Protein AF-A0A233HLT0-F1 (afdb_monomer_lite)

pLDDT: mean 94.01, std 4.82, range [61.72, 98.62]

Structure (mmCIF, N/CA/C/O backbone):
data_AF-A0A233HLT0-F1
#
_entry.id   AF-A0A233HLT0-F1
#
loop_
_atom_site.group_PDB
_atom_site.id
_atom_site.type_symbol
_atom_site.label_atom_id
_atom_site.label_alt_id
_atom_site.label_comp_id
_atom_site.label_asym_id
_atom_site.label_entity_id
_atom_site.label_seq_id
_atom_site.pdbx_PDB_ins_code
_atom_site.Cartn_x
_atom_site.Cartn_y
_atom_site.Cartn_z
_atom_site.occupancy
_atom_site.B_iso_or_equiv
_atom_site.auth_seq_id
_atom_site.auth_comp_id
_atom_site.auth_asym_id
_atom_site.auth_atom_id
_atom_site.pdbx_PDB_model_num
ATOM 1 N N . MET A 1 1 ? -7.073 6.252 24.692 1.00 61.72 1 MET A N 1
ATOM 2 C CA . MET A 1 1 ? -5.844 5.498 25.031 1.00 61.72 1 MET A CA 1
ATOM 3 C C . MET A 1 1 ? -4.705 6.079 24.210 1.00 61.72 1 MET A C 1
ATOM 5 O O . MET A 1 1 ? -4.951 6.408 23.061 1.00 61.72 1 MET A O 1
ATOM 9 N N . VAL A 1 2 ? -3.509 6.260 24.777 1.00 82.25 2 VAL A N 1
ATOM 10 C CA . VAL A 1 2 ? -2.332 6.711 24.010 1.00 82.25 2 VAL A CA 1
ATOM 11 C C . VAL A 1 2 ? -1.576 5.476 23.530 1.00 82.25 2 VAL A C 1
ATOM 13 O O . VAL A 1 2 ? -1.183 4.658 24.362 1.00 82.25 2 VAL A O 1
ATOM 16 N N . ILE A 1 3 ? -1.386 5.347 22.217 1.00 89.50 3 ILE A N 1
ATOM 17 C CA . ILE A 1 3 ? -0.627 4.251 21.603 1.00 89.50 3 ILE A CA 1
ATOM 18 C C . ILE A 1 3 ? 0.864 4.468 21.871 1.00 89.50 3 ILE A C 1
ATOM 20 O O . ILE A 1 3 ? 1.392 5.569 21.702 1.00 89.50 3 ILE A O 1
ATOM 24 N N . ARG A 1 4 ? 1.551 3.421 22.326 1.00 90.31 4 ARG A N 1
ATOM 25 C CA . ARG A 1 4 ? 2.973 3.441 22.690 1.00 90.31 4 ARG A CA 1
ATOM 26 C C . ARG A 1 4 ? 3.745 2.453 21.833 1.00 90.31 4 ARG A C 1
ATOM 28 O O . ARG A 1 4 ? 3.195 1.502 21.300 1.00 90.31 4 ARG A O 1
ATOM 35 N N . LYS A 1 5 ? 5.070 2.619 21.783 1.00 88.50 5 LYS A N 1
ATOM 36 C CA . LYS A 1 5 ? 5.967 1.746 21.005 1.00 88.50 5 LYS A CA 1
ATOM 37 C C . LYS A 1 5 ? 5.768 0.252 21.298 1.00 88.50 5 LYS A C 1
ATOM 39 O O . LYS A 1 5 ? 5.845 -0.548 20.381 1.00 88.50 5 LYS A O 1
ATOM 44 N N . LYS A 1 6 ? 5.507 -0.110 22.558 1.00 89.62 6 LYS A N 1
ATOM 45 C CA . LYS A 1 6 ? 5.278 -1.503 22.976 1.00 89.62 6 LYS A CA 1
ATOM 46 C C . LYS A 1 6 ? 3.973 -2.109 22.446 1.00 89.62 6 LYS A C 1
ATOM 48 O O . LYS A 1 6 ? 3.845 -3.323 22.460 1.00 89.62 6 LYS A O 1
ATOM 53 N N . ASP A 1 7 ? 3.025 -1.266 22.044 1.00 90.12 7 ASP A N 1
ATOM 54 C CA . ASP A 1 7 ? 1.730 -1.693 21.518 1.00 90.12 7 ASP A CA 1
ATOM 55 C C . ASP A 1 7 ? 1.857 -2.017 20.009 1.00 90.12 7 ASP A C 1
ATOM 57 O O . ASP A 1 7 ? 1.044 -2.744 19.453 1.00 90.12 7 ASP A O 1
ATOM 61 N N . LEU A 1 8 ? 2.922 -1.536 19.349 1.00 92.00 8 LEU A N 1
ATOM 62 C CA . LEU A 1 8 ? 3.200 -1.751 17.928 1.00 92.00 8 LEU A CA 1
ATOM 63 C C . LEU A 1 8 ? 3.875 -3.113 17.685 1.00 92.00 8 LEU A C 1
ATOM 65 O O . LEU A 1 8 ? 5.082 -3.197 17.449 1.00 92.00 8 LEU A O 1
ATOM 69 N N . VAL A 1 9 ? 3.093 -4.183 17.784 1.00 93.31 9 VAL A N 1
ATOM 70 C CA . VAL A 1 9 ? 3.545 -5.571 17.597 1.00 93.31 9 VAL A CA 1
ATOM 71 C C . VAL A 1 9 ? 2.953 -6.192 16.332 1.00 93.31 9 VAL A C 1
ATOM 73 O O . VAL A 1 9 ? 2.015 -5.656 15.745 1.00 93.31 9 VAL A O 1
ATOM 76 N N . VAL A 1 10 ? 3.495 -7.330 15.897 1.00 94.69 10 VAL A N 1
ATOM 77 C CA . VAL A 1 10 ? 2.948 -8.077 14.754 1.00 94.69 10 VAL A CA 1
ATOM 78 C C . VAL A 1 10 ? 1.471 -8.402 14.996 1.00 94.69 10 VAL A C 1
ATOM 80 O O . VAL A 1 10 ? 1.091 -8.803 16.092 1.00 94.69 10 VAL A O 1
ATOM 83 N N . ASP A 1 11 ? 0.667 -8.219 13.953 1.00 96.44 11 ASP A N 1
ATOM 84 C CA . ASP A 1 11 ? -0.791 -8.357 13.900 1.00 96.44 11 ASP A CA 1
ATOM 85 C C . ASP A 1 11 ? -1.595 -7.334 14.709 1.00 96.44 11 ASP A C 1
ATOM 87 O O . ASP A 1 11 ? -2.819 -7.439 14.761 1.00 96.44 11 ASP A O 1
ATOM 91 N N . SER A 1 12 ? -0.953 -6.318 15.294 1.00 96.69 12 SER A N 1
ATOM 92 C CA . SER A 1 12 ? -1.695 -5.208 15.896 1.00 96.69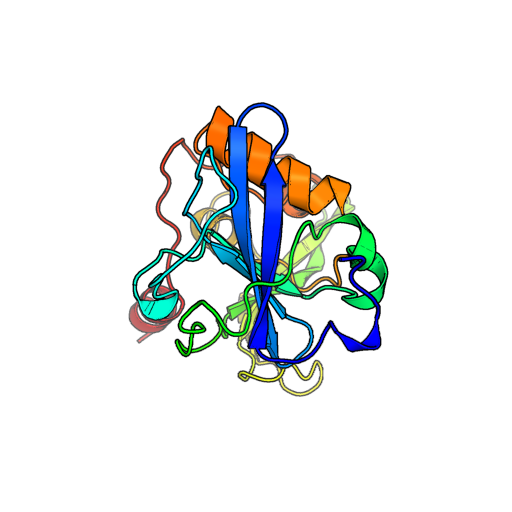 12 SER A CA 1
ATOM 93 C C . SER A 1 12 ? -2.461 -4.419 14.832 1.00 96.69 12 SER A C 1
ATOM 95 O O . SER A 1 12 ? -1.969 -4.198 13.721 1.00 96.69 12 SER A O 1
ATOM 97 N N . VAL A 1 13 ? -3.682 -4.009 15.175 1.00 97.81 13 VAL A N 1
ATOM 98 C CA . VAL A 1 13 ? -4.590 -3.278 14.287 1.00 97.81 13 VAL A CA 1
ATOM 99 C C . VAL A 1 13 ? -4.950 -1.949 14.916 1.00 97.81 13 VAL A C 1
ATOM 101 O O . VAL A 1 13 ? -5.383 -1.885 16.066 1.00 97.81 13 VAL A O 1
ATOM 104 N N . PHE A 1 14 ? -4.821 -0.888 14.130 1.00 97.94 14 PHE A N 1
ATOM 105 C CA . PHE A 1 14 ? -5.110 0.468 14.558 1.00 97.94 14 PHE A CA 1
ATOM 106 C C . PHE A 1 14 ? -6.003 1.184 13.561 1.00 97.94 14 PHE A C 1
ATOM 108 O O . PHE A 1 14 ? -5.939 0.928 12.359 1.00 97.94 14 PHE A O 1
ATOM 115 N N . SER A 1 15 ? -6.784 2.143 14.047 1.00 98.00 15 SER A N 1
ATOM 116 C CA . SER A 1 15 ? -7.414 3.120 13.170 1.00 98.00 15 SER A CA 1
ATOM 117 C C . SER A 1 15 ? -6.452 4.253 12.815 1.00 98.00 15 SER A C 1
ATOM 119 O O . SER A 1 15 ? -5.594 4.646 13.611 1.00 98.00 15 SER A O 1
ATOM 121 N N . ILE A 1 16 ? -6.609 4.795 11.612 1.00 98.19 16 ILE A N 1
ATOM 122 C CA . ILE A 1 16 ? -5.947 6.008 11.134 1.00 98.19 16 ILE A CA 1
ATOM 123 C C . ILE A 1 16 ? -7.040 7.007 10.781 1.00 98.19 16 ILE A C 1
ATOM 125 O O . ILE A 1 16 ? -7.889 6.729 9.932 1.00 98.19 16 ILE A O 1
ATOM 129 N N . GLN A 1 17 ? -7.009 8.178 11.413 1.00 97.62 17 GLN A N 1
ATOM 130 C CA . GLN A 1 17 ? -7.874 9.284 11.025 1.00 97.62 17 GLN A CA 1
ATOM 131 C C . GLN A 1 17 ? -7.431 9.871 9.680 1.00 97.62 17 GLN A C 1
ATOM 133 O O . GLN A 1 17 ? -6.270 10.258 9.500 1.00 97.62 17 GLN A O 1
ATOM 138 N N . VAL A 1 18 ? -8.395 9.989 8.774 1.00 96.50 18 VAL A N 1
ATOM 139 C CA . VAL A 1 18 ? -8.297 10.668 7.485 1.00 96.50 18 VAL A CA 1
ATOM 140 C C . VAL A 1 18 ? -9.096 11.972 7.615 1.00 96.50 18 VAL A C 1
ATOM 142 O O . VAL A 1 18 ? -10.328 11.911 7.693 1.00 96.50 18 VAL A O 1
ATOM 145 N N . PRO A 1 19 ? -8.434 13.141 7.725 1.00 92.56 19 PRO A N 1
ATOM 146 C CA . PRO A 1 19 ? -9.096 14.427 7.937 1.00 92.56 19 PRO A CA 1
ATOM 147 C C . PRO A 1 19 ? -10.237 14.636 6.944 1.00 92.56 19 PRO A C 1
ATOM 149 O O . PRO A 1 19 ? -10.075 14.311 5.779 1.00 92.56 19 PRO A O 1
ATOM 152 N N . GLU A 1 20 ? -11.387 15.135 7.406 1.00 92.56 20 GLU A N 1
ATOM 153 C CA . GLU A 1 20 ? -12.599 15.395 6.595 1.00 92.56 20 GLU A CA 1
ATOM 154 C C . GLU A 1 20 ? -13.329 14.140 6.059 1.00 92.56 20 GLU A C 1
ATOM 156 O O . GLU A 1 20 ? -14.548 14.158 5.852 1.00 92.56 20 GLU A O 1
ATOM 161 N N . TYR A 1 21 ? -12.637 13.007 5.931 1.00 95.69 21 TYR A N 1
ATOM 162 C CA . TYR A 1 21 ? -13.189 11.774 5.371 1.00 95.69 21 TYR A CA 1
ATOM 163 C C . TYR A 1 21 ? -13.685 10.795 6.436 1.00 95.69 21 TYR A C 1
ATOM 165 O O . TYR A 1 21 ? -14.804 10.298 6.292 1.00 95.69 21 TYR A O 1
ATOM 173 N N . GLY A 1 22 ? -12.924 10.548 7.504 1.00 97.25 22 GLY A N 1
ATOM 174 C CA . GLY A 1 22 ? -13.282 9.579 8.543 1.00 97.25 22 GLY A CA 1
ATOM 175 C C . GLY A 1 22 ? -12.083 8.780 9.052 1.00 97.25 22 GLY A C 1
ATOM 176 O O . GLY A 1 22 ? -11.046 9.355 9.377 1.00 97.25 22 GLY A O 1
ATOM 177 N N . TYR A 1 23 ? -12.227 7.460 9.132 1.00 98.38 23 TYR A N 1
ATOM 178 C CA . TYR A 1 23 ? -11.230 6.534 9.665 1.00 98.38 23 TYR A CA 1
ATOM 179 C C . TYR A 1 23 ? -11.083 5.310 8.766 1.00 98.38 23 TYR A C 1
ATOM 181 O O . TYR A 1 23 ? -12.065 4.816 8.216 1.00 98.38 23 TYR A O 1
ATOM 189 N N . VAL A 1 24 ? -9.862 4.796 8.663 1.00 98.50 24 VAL A N 1
ATOM 190 C CA . VAL A 1 24 ? -9.553 3.489 8.062 1.00 98.50 24 VAL A CA 1
ATOM 191 C C . VAL A 1 24 ? -8.814 2.617 9.063 1.00 98.50 24 VAL A C 1
ATOM 193 O O . VAL A 1 24 ? -8.253 3.134 10.029 1.00 98.50 24 VAL A O 1
ATOM 196 N N . LEU A 1 25 ? -8.765 1.311 8.814 1.00 98.62 25 LEU A N 1
ATOM 197 C CA . LEU A 1 25 ? -7.914 0.400 9.570 1.00 98.62 25 LEU A CA 1
ATOM 198 C C . LEU A 1 25 ? -6.558 0.212 8.893 1.00 98.62 25 LEU A C 1
ATOM 200 O O . LEU A 1 25 ? -6.440 0.214 7.665 1.00 98.62 25 LEU A O 1
ATOM 204 N N . ALA A 1 26 ? -5.544 0.002 9.723 1.00 98.38 26 ALA A N 1
ATOM 205 C CA . ALA A 1 26 ? -4.235 -0.462 9.319 1.00 98.38 26 ALA A CA 1
ATOM 206 C C . ALA A 1 26 ? -3.754 -1.578 10.250 1.00 98.38 26 ALA A C 1
ATOM 208 O O . ALA A 1 26 ? -4.014 -1.540 11.452 1.00 98.38 26 ALA A O 1
ATOM 209 N N . GLN A 1 27 ? -3.044 -2.558 9.700 1.00 98.19 27 GLN A N 1
ATOM 210 C CA . GLN A 1 27 ? -2.490 -3.688 10.442 1.00 98.19 27 GLN A CA 1
ATOM 211 C C . GLN A 1 27 ? -0.975 -3.722 10.288 1.00 98.19 27 GLN A C 1
ATOM 213 O O . GLN A 1 27 ? -0.450 -3.666 9.175 1.00 98.19 27 GLN A O 1
ATOM 218 N N . ILE A 1 28 ? -0.273 -3.866 11.407 1.00 97.12 28 ILE A N 1
ATOM 219 C CA . ILE A 1 28 ? 1.157 -4.163 11.410 1.00 97.12 28 ILE A CA 1
ATOM 220 C C . ILE A 1 28 ? 1.324 -5.651 11.121 1.00 97.12 28 ILE A C 1
ATOM 222 O O . ILE A 1 28 ? 0.756 -6.496 11.809 1.00 97.12 28 ILE A O 1
ATOM 226 N N . ARG A 1 29 ? 2.109 -5.991 10.106 1.00 95.00 29 ARG A N 1
ATOM 227 C CA . ARG A 1 29 ? 2.437 -7.370 9.738 1.00 95.00 29 ARG A CA 1
ATOM 228 C C . ARG A 1 29 ? 3.883 -7.685 10.113 1.00 95.00 29 ARG A C 1
ATOM 230 O O . ARG A 1 29 ? 4.573 -6.897 10.764 1.00 95.00 29 ARG A O 1
ATOM 237 N N . LYS A 1 30 ? 4.321 -8.898 9.777 1.00 91.88 30 LYS A N 1
ATOM 238 C CA . LYS A 1 30 ? 5.714 -9.315 9.964 1.00 91.88 30 LYS A CA 1
ATOM 239 C C . LYS A 1 30 ? 6.640 -8.413 9.148 1.00 91.88 30 LYS A C 1
ATOM 241 O O . LYS A 1 30 ? 6.203 -7.757 8.211 1.00 91.88 30 LYS A O 1
ATOM 246 N N . ASP A 1 31 ? 7.910 -8.398 9.534 1.00 88.44 31 ASP A N 1
ATOM 247 C CA . ASP A 1 31 ? 8.966 -7.693 8.802 1.00 88.44 31 ASP A CA 1
ATOM 248 C C . ASP A 1 31 ? 8.688 -6.195 8.575 1.00 88.44 31 ASP A C 1
ATOM 250 O O . ASP A 1 31 ? 8.935 -5.617 7.522 1.00 88.44 31 ASP A O 1
ATOM 254 N N . CYS A 1 32 ? 8.127 -5.548 9.602 1.00 89.56 32 CYS A N 1
ATOM 255 C CA . CYS A 1 32 ? 7.837 -4.115 9.601 1.00 89.56 32 CYS A CA 1
ATOM 256 C C . CYS A 1 32 ? 6.887 -3.651 8.482 1.00 89.56 32 CYS A C 1
ATOM 258 O O . CYS A 1 32 ? 6.878 -2.467 8.147 1.00 89.56 32 CYS A O 1
ATOM 260 N N . HIS A 1 33 ? 6.067 -4.542 7.926 1.00 94.25 33 HIS A N 1
ATOM 261 C CA . HIS A 1 33 ? 5.041 -4.166 6.962 1.00 94.25 33 HIS A CA 1
ATOM 262 C C . HIS A 1 33 ? 3.833 -3.509 7.643 1.00 94.25 33 HIS A C 1
ATOM 264 O O . HIS A 1 33 ? 3.409 -3.902 8.733 1.00 94.25 33 HIS A O 1
ATOM 270 N N . LEU A 1 34 ? 3.255 -2.515 6.974 1.00 97.19 34 LEU A N 1
ATOM 271 C CA . LEU A 1 34 ? 1.984 -1.892 7.319 1.00 97.19 34 LEU A CA 1
ATOM 272 C C . LEU A 1 34 ? 1.012 -2.081 6.156 1.00 97.19 34 LEU A C 1
ATOM 274 O O . LEU A 1 34 ? 1.240 -1.571 5.058 1.00 97.19 34 LEU A O 1
ATOM 278 N N . GLU A 1 35 ? -0.087 -2.776 6.421 1.00 97.94 35 GLU A N 1
ATOM 279 C CA . GLU A 1 35 ? -1.219 -2.884 5.505 1.00 97.94 35 GLU A CA 1
ATOM 280 C C . GLU A 1 35 ? -2.248 -1.817 5.858 1.00 97.94 35 GLU A C 1
ATOM 282 O O . GLU A 1 35 ? -2.668 -1.735 7.009 1.00 97.94 35 GLU A O 1
ATOM 287 N N . VAL A 1 36 ? -2.674 -1.019 4.881 1.00 98.44 36 VAL A N 1
ATOM 288 C CA . VAL A 1 36 ? -3.807 -0.094 5.025 1.00 98.44 36 VAL A CA 1
ATOM 289 C C . VAL A 1 36 ? -4.972 -0.618 4.197 1.00 98.44 36 VAL A C 1
ATOM 291 O O . VAL A 1 36 ? -4.780 -1.015 3.048 1.00 98.44 36 VAL A O 1
ATOM 294 N N . PHE A 1 37 ? -6.173 -0.627 4.768 1.00 98.44 37 PHE A N 1
ATOM 295 C CA . PHE A 1 37 ? -7.353 -1.259 4.175 1.00 98.44 37 PHE A CA 1
ATOM 296 C C . PHE A 1 37 ? -8.331 -0.241 3.573 1.00 98.44 37 PHE A C 1
ATOM 298 O O . PHE A 1 37 ? -8.470 0.882 4.066 1.00 98.44 37 PHE A O 1
ATOM 305 N N . ASP A 1 38 ? -9.030 -0.650 2.512 1.00 97.38 38 ASP A N 1
ATOM 306 C CA . ASP A 1 38 ? -10.084 0.138 1.864 1.00 97.38 38 ASP A CA 1
ATOM 307 C C . ASP A 1 38 ? -11.403 -0.042 2.616 1.00 97.38 38 ASP A C 1
ATOM 309 O O . ASP A 1 38 ? -12.225 -0.900 2.288 1.00 97.38 38 ASP A O 1
ATOM 313 N N . CYS A 1 39 ? -11.557 0.680 3.722 1.00 97.19 39 CYS A N 1
ATOM 314 C CA . CYS A 1 39 ? -12.692 0.493 4.617 1.00 97.19 39 CYS A CA 1
ATOM 315 C C . CYS A 1 39 ? -13.177 1.779 5.280 1.00 97.19 39 CYS A C 1
ATOM 317 O O . CYS A 1 39 ? -13.652 1.713 6.406 1.00 97.19 39 CYS A O 1
ATOM 319 N N . LEU A 1 40 ? -13.064 2.935 4.617 1.00 97.62 40 LEU A N 1
ATOM 320 C CA . LEU A 1 40 ? -13.420 4.234 5.201 1.00 97.62 40 LEU A CA 1
ATOM 321 C C . LEU A 1 40 ? -14.783 4.230 5.913 1.00 97.62 40 LEU A C 1
ATOM 323 O O . LEU A 1 40 ? -15.816 3.919 5.320 1.00 97.62 40 LEU A O 1
ATOM 327 N N . ARG A 1 41 ? -14.785 4.660 7.177 1.00 96.88 41 ARG A N 1
ATOM 328 C CA . ARG A 1 41 ? -15.990 4.877 7.989 1.00 96.88 41 ARG A CA 1
ATOM 329 C C . ARG A 1 41 ? -15.994 6.264 8.605 1.00 96.88 41 ARG A C 1
ATOM 331 O O . ARG A 1 41 ? -14.939 6.817 8.903 1.00 96.88 41 ARG A O 1
ATOM 338 N N . LYS A 1 42 ? -17.187 6.825 8.812 1.00 97.00 42 LYS A N 1
ATOM 339 C CA . LYS A 1 42 ? -17.345 8.116 9.496 1.00 97.00 42 LYS A CA 1
ATOM 340 C C . LYS A 1 42 ? -17.100 7.980 10.996 1.00 97.00 42 LYS A C 1
ATOM 342 O O . LYS A 1 42 ? -16.347 8.781 11.545 1.00 97.00 42 LYS A O 1
ATOM 347 N N . GLU A 1 43 ? -17.672 6.963 11.638 1.00 96.25 43 GLU A N 1
ATOM 348 C CA . GLU A 1 43 ? -17.359 6.647 13.030 1.00 96.25 43 GLU A CA 1
ATOM 349 C C . GLU A 1 43 ? -16.141 5.727 13.159 1.00 96.25 43 GLU A C 1
ATOM 351 O O . GLU A 1 43 ? -15.946 4.788 12.389 1.00 96.25 43 GLU A O 1
ATOM 356 N N . ASP A 1 44 ? -15.345 5.962 14.201 1.00 96.50 44 ASP A N 1
ATOM 357 C CA . ASP A 1 44 ? -14.220 5.108 14.582 1.00 96.50 44 ASP A CA 1
ATOM 358 C C . ASP A 1 44 ? -14.695 3.939 15.469 1.00 96.50 44 ASP A C 1
ATOM 360 O O . ASP A 1 44 ? -14.377 3.878 16.663 1.00 96.50 44 ASP A O 1
ATOM 364 N N . SER A 1 45 ? -15.524 3.069 14.881 1.00 94.94 45 SER A N 1
ATOM 365 C CA . SER A 1 45 ? -16.058 1.825 15.458 1.00 94.94 45 SER A CA 1
ATOM 366 C C . SER A 1 45 ? -15.947 0.687 14.436 1.00 94.94 45 SER A C 1
ATOM 368 O O . SER A 1 45 ? -16.296 0.824 13.256 1.00 94.94 45 SER A O 1
ATOM 370 N N . TRP A 1 46 ? -15.421 -0.447 14.901 1.00 95.25 46 TRP A N 1
ATOM 371 C CA . TRP A 1 46 ? -14.962 -1.550 14.052 1.00 95.25 46 TRP A CA 1
ATOM 372 C C . TRP A 1 46 ? -15.353 -2.922 14.596 1.00 95.25 46 TRP A C 1
ATOM 374 O O . TRP A 1 46 ? -14.625 -3.894 14.416 1.00 95.25 46 TRP A O 1
ATOM 384 N N . ASP A 1 47 ? -16.500 -3.007 15.260 1.00 89.81 47 ASP A N 1
ATOM 385 C CA . ASP A 1 47 ? -16.996 -4.268 15.802 1.00 89.81 47 ASP A CA 1
ATOM 386 C C . ASP A 1 47 ? -17.282 -5.277 14.670 1.00 89.81 47 ASP A C 1
ATOM 388 O O . ASP A 1 47 ? -17.776 -4.908 13.600 1.00 89.81 47 ASP A O 1
ATOM 392 N N . ASP A 1 48 ? -16.903 -6.540 14.893 1.00 87.75 48 ASP A N 1
ATOM 393 C CA . ASP A 1 48 ? -17.100 -7.683 13.984 1.00 87.75 48 ASP A CA 1
ATOM 394 C C . ASP A 1 48 ? -16.483 -7.549 12.578 1.00 87.75 48 ASP A C 1
ATOM 396 O O . ASP A 1 48 ? -16.847 -8.265 11.640 1.00 87.75 48 ASP A O 1
ATOM 400 N N . VAL A 1 49 ? -15.505 -6.658 12.409 1.00 96.69 49 VAL A N 1
ATOM 401 C CA . VAL A 1 49 ? -14.824 -6.466 11.123 1.00 96.69 49 VAL A CA 1
ATOM 402 C C . VAL A 1 49 ? -13.836 -7.599 10.847 1.00 96.69 49 VAL A C 1
ATOM 404 O O . VAL A 1 49 ? -12.998 -7.932 11.684 1.00 96.69 49 VAL A O 1
ATOM 407 N N . ASP A 1 50 ? -13.901 -8.159 9.635 1.00 98.06 50 ASP A N 1
ATOM 408 C CA . ASP A 1 50 ? -12.969 -9.177 9.145 1.00 98.06 50 ASP A CA 1
ATOM 409 C C . ASP A 1 50 ? -12.062 -8.632 8.038 1.00 98.06 50 ASP A C 1
ATOM 411 O O . ASP A 1 50 ? -12.477 -8.482 6.886 1.00 98.06 50 ASP A O 1
ATOM 415 N N . LEU A 1 51 ? -10.799 -8.361 8.383 1.00 98.31 51 LEU A N 1
ATOM 416 C CA . LEU A 1 51 ? -9.809 -7.796 7.465 1.00 98.31 51 LEU A CA 1
ATOM 417 C C . LEU A 1 51 ? -9.391 -8.768 6.347 1.00 98.31 51 LEU A C 1
ATOM 419 O O . LEU A 1 51 ? -8.776 -8.339 5.370 1.00 98.31 51 LEU A O 1
ATOM 423 N N . ASN A 1 52 ? -9.724 -10.061 6.439 1.00 98.00 52 ASN A N 1
ATOM 424 C CA . ASN A 1 52 ? -9.468 -11.016 5.353 1.00 98.00 52 ASN A CA 1
ATOM 425 C C . ASN A 1 52 ? -10.365 -10.755 4.135 1.00 98.00 52 ASN A C 1
ATOM 427 O O . ASN A 1 52 ? -9.965 -11.061 3.013 1.00 98.00 52 ASN A O 1
ATOM 431 N N . ASN A 1 53 ? -11.534 -10.144 4.351 1.00 96.94 53 ASN A N 1
ATOM 432 C CA . ASN A 1 53 ? -12.536 -9.872 3.316 1.00 96.94 53 ASN A CA 1
ATOM 433 C C . ASN A 1 53 ? -12.494 -8.430 2.791 1.00 96.94 53 ASN A C 1
ATOM 435 O O . ASN A 1 53 ? -13.310 -8.055 1.954 1.00 96.94 53 ASN A O 1
ATOM 439 N N . ILE A 1 54 ? -11.565 -7.611 3.288 1.00 97.56 54 ILE A N 1
ATOM 440 C CA . ILE A 1 54 ? -11.438 -6.201 2.912 1.00 97.56 54 ILE A CA 1
ATOM 441 C C . ILE A 1 54 ? -10.247 -6.033 1.974 1.00 97.56 54 ILE A C 1
ATOM 443 O O . ILE A 1 54 ? -9.185 -6.617 2.184 1.00 97.56 54 ILE A O 1
ATOM 447 N N . THR A 1 55 ? -10.392 -5.230 0.926 1.00 95.94 55 THR A N 1
ATOM 448 C CA . THR A 1 55 ? -9.291 -4.929 0.005 1.00 95.94 55 THR A CA 1
ATOM 449 C C . THR A 1 55 ? -8.158 -4.206 0.737 1.00 95.94 55 THR A C 1
ATOM 451 O O . THR A 1 55 ? -8.390 -3.250 1.476 1.00 95.94 55 THR A O 1
ATOM 454 N N . VAL A 1 56 ? -6.917 -4.655 0.537 1.00 97.12 56 VAL A N 1
ATOM 455 C CA . VAL A 1 56 ? -5.732 -3.915 0.992 1.00 97.12 56 VAL A CA 1
ATOM 456 C C . VAL A 1 56 ? -5.479 -2.799 -0.016 1.00 97.12 56 VAL A C 1
ATOM 458 O O . VAL A 1 56 ? -5.265 -3.081 -1.192 1.00 97.12 56 VAL A O 1
ATOM 461 N N . LEU A 1 57 ? -5.491 -1.541 0.431 1.00 96.38 57 LEU A N 1
ATOM 462 C CA . LEU A 1 57 ? -5.107 -0.408 -0.409 1.00 96.38 57 LEU A CA 1
ATOM 463 C C . LEU A 1 57 ? -3.634 -0.521 -0.771 1.00 96.38 57 LEU A C 1
ATOM 465 O O . LEU A 1 57 ? -3.268 -0.565 -1.941 1.00 96.38 57 LEU A O 1
ATOM 469 N N . PHE A 1 58 ? -2.766 -0.584 0.228 1.00 96.75 58 PHE A N 1
ATOM 470 C CA . PHE A 1 58 ? -1.340 -0.753 0.003 1.00 96.75 58 PHE A CA 1
ATOM 471 C C . PHE A 1 58 ? -0.685 -1.465 1.179 1.00 96.75 58 PHE A C 1
ATOM 473 O O . PHE A 1 58 ? -1.177 -1.420 2.308 1.00 96.75 58 PHE A O 1
ATOM 480 N N . ASN A 1 59 ? 0.435 -2.118 0.881 1.00 96.12 59 ASN A N 1
ATOM 481 C CA . ASN A 1 59 ? 1.278 -2.809 1.840 1.00 96.12 59 ASN A CA 1
ATOM 482 C C . ASN A 1 59 ? 2.710 -2.278 1.675 1.00 96.12 59 ASN A C 1
ATOM 484 O O . ASN A 1 59 ? 3.330 -2.493 0.638 1.00 96.12 59 ASN A O 1
ATOM 488 N N . ILE A 1 60 ? 3.206 -1.551 2.675 1.00 95.56 60 ILE A N 1
ATOM 489 C CA . ILE A 1 60 ? 4.504 -0.866 2.621 1.00 95.56 60 ILE A CA 1
ATOM 490 C C . ILE A 1 60 ? 5.371 -1.228 3.823 1.00 95.56 60 ILE A C 1
ATOM 492 O O . ILE A 1 60 ? 4.863 -1.448 4.921 1.00 95.56 60 ILE A O 1
ATOM 496 N N . VAL A 1 61 ? 6.689 -1.219 3.635 1.00 93.62 61 VAL A N 1
ATOM 497 C CA . VAL A 1 61 ? 7.648 -1.357 4.736 1.00 93.62 61 VAL A CA 1
ATOM 498 C C . VAL A 1 61 ? 7.739 -0.032 5.491 1.00 93.62 61 VAL A C 1
ATOM 500 O O . VAL A 1 61 ? 7.857 1.039 4.891 1.00 93.62 61 VAL A O 1
ATOM 503 N N . VAL A 1 62 ? 7.692 -0.075 6.822 1.00 94.44 62 VAL A N 1
ATOM 504 C CA . VAL A 1 62 ? 7.670 1.128 7.659 1.00 94.44 62 VAL A CA 1
ATOM 505 C C . VAL A 1 62 ? 8.662 1.080 8.816 1.00 94.44 62 VAL A C 1
ATOM 507 O O . VAL A 1 62 ? 8.881 0.059 9.457 1.00 94.44 62 VAL A O 1
ATOM 510 N N . ALA A 1 63 ? 9.198 2.239 9.188 1.00 94.06 63 ALA A N 1
ATOM 511 C CA . ALA A 1 63 ? 9.836 2.423 10.485 1.00 94.06 63 ALA A CA 1
ATOM 512 C C . ALA A 1 63 ? 8.744 2.579 11.553 1.00 94.06 63 ALA A C 1
ATOM 514 O O . ALA A 1 63 ? 8.469 3.690 12.008 1.00 94.06 63 ALA A O 1
ATOM 515 N N . VAL A 1 64 ? 8.115 1.467 11.947 1.00 89.19 64 VAL A N 1
ATOM 516 C CA . VAL A 1 64 ? 6.928 1.395 12.823 1.00 89.19 64 VAL A CA 1
ATOM 517 C C . VAL A 1 64 ? 6.985 2.365 14.015 1.00 89.19 64 VAL A C 1
ATOM 519 O O . VAL A 1 64 ? 6.039 3.109 14.268 1.00 89.19 64 VAL A O 1
ATOM 522 N N . SER A 1 65 ? 8.119 2.450 14.723 1.00 88.75 65 SER A N 1
ATOM 523 C CA . SER A 1 65 ? 8.258 3.333 15.893 1.00 88.75 65 SER A CA 1
ATOM 524 C C . SER A 1 65 ? 8.159 4.831 15.585 1.00 88.75 65 SER A C 1
ATOM 526 O O . SER A 1 65 ? 7.884 5.615 16.491 1.00 88.75 65 SER A O 1
ATOM 528 N N . ARG A 1 66 ? 8.387 5.247 14.333 1.00 93.69 66 ARG A N 1
ATOM 529 C CA . ARG A 1 66 ? 8.208 6.634 13.873 1.00 93.69 66 ARG A CA 1
ATOM 530 C C . ARG A 1 66 ? 6.742 6.962 13.575 1.00 93.69 66 ARG A C 1
ATOM 532 O O . ARG A 1 66 ? 6.399 8.136 13.471 1.00 93.69 66 ARG A O 1
ATOM 539 N N . LEU A 1 67 ? 5.876 5.951 13.485 1.00 93.62 67 LEU A N 1
ATOM 540 C CA . LEU A 1 67 ? 4.474 6.098 13.096 1.00 93.62 67 LEU A CA 1
ATOM 541 C C . LEU A 1 67 ? 3.500 6.213 14.273 1.00 93.62 67 LEU A C 1
ATOM 543 O O . LEU A 1 67 ? 2.297 6.210 14.061 1.00 93.62 67 LEU A O 1
ATOM 547 N N . LEU A 1 68 ? 3.973 6.391 15.511 1.00 93.25 68 LEU A N 1
ATOM 548 C CA . LEU A 1 68 ? 3.095 6.512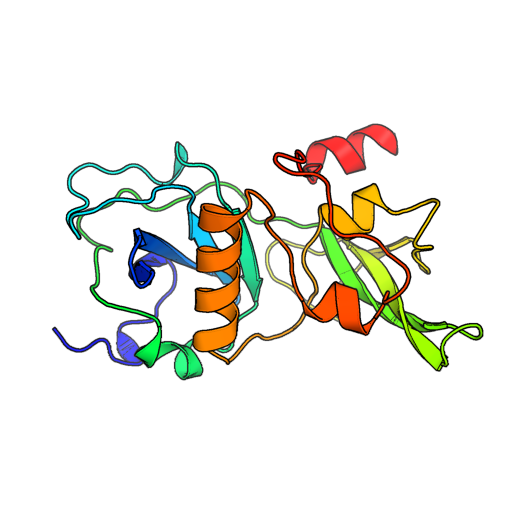 16.688 1.00 93.25 68 LEU A CA 1
ATOM 549 C C . LEU A 1 68 ? 1.989 7.570 16.530 1.00 93.25 68 LEU A C 1
ATOM 551 O O . LEU A 1 68 ? 0.872 7.358 16.982 1.00 93.25 68 LEU A O 1
ATOM 555 N N . LYS A 1 69 ? 2.294 8.694 15.868 1.00 93.25 69 LYS A N 1
ATOM 556 C CA . LYS A 1 69 ? 1.339 9.790 15.613 1.00 93.25 69 LYS A CA 1
ATOM 557 C C . LYS A 1 69 ? 0.387 9.533 14.437 1.00 93.25 69 LYS A C 1
ATOM 559 O O . LYS A 1 69 ? -0.482 10.357 14.167 1.00 93.25 69 LYS A O 1
ATOM 564 N N . LEU A 1 70 ? 0.582 8.444 13.697 1.00 96.44 70 LEU A N 1
ATOM 565 C CA . LEU A 1 70 ? -0.319 8.042 12.621 1.00 96.44 70 LEU A CA 1
ATOM 566 C C . LEU A 1 70 ? -1.609 7.442 13.189 1.00 96.44 70 LEU A C 1
ATOM 568 O O . LEU A 1 70 ? -2.689 7.704 12.666 1.00 96.44 70 LEU A O 1
ATOM 572 N N . PHE A 1 71 ? -1.475 6.657 14.257 1.00 96.62 71 PHE A N 1
ATOM 573 C CA . PHE A 1 71 ? -2.534 5.812 14.788 1.00 96.62 71 PHE A CA 1
ATOM 574 C C . PHE A 1 71 ? -3.423 6.545 15.797 1.00 96.62 71 PHE A C 1
ATOM 576 O O . PHE A 1 71 ? -2.942 7.288 16.653 1.00 96.62 71 PHE A O 1
ATOM 583 N N . SER A 1 72 ? -4.731 6.310 15.709 1.00 95.44 72 SER A N 1
ATOM 584 C CA . SER A 1 72 ? -5.749 6.953 16.543 1.00 95.44 72 SER A CA 1
ATOM 585 C C . SER A 1 72 ? -6.199 6.059 17.702 1.00 95.44 72 SER A C 1
ATOM 587 O O . SER A 1 72 ? -6.131 6.481 18.859 1.00 95.44 72 SER A O 1
ATOM 589 N N . LYS A 1 73 ? -6.626 4.821 17.423 1.00 95.81 73 LYS A N 1
ATOM 590 C CA . LYS A 1 73 ? -7.026 3.831 18.439 1.00 95.81 73 LYS A CA 1
ATOM 591 C C . LYS A 1 73 ? -6.572 2.425 18.062 1.00 95.81 73 LYS A C 1
ATOM 593 O O . LYS A 1 73 ? -6.321 2.153 16.896 1.00 95.81 73 LYS A O 1
ATOM 598 N N . ASP A 1 74 ? -6.473 1.559 19.064 1.00 95.88 74 ASP A N 1
ATOM 599 C CA . ASP A 1 74 ? -6.168 0.131 18.930 1.00 95.88 74 ASP A CA 1
ATOM 600 C C . ASP A 1 74 ? -7.472 -0.673 18.853 1.00 95.88 74 ASP A C 1
ATOM 602 O O . ASP A 1 74 ? -8.356 -0.492 19.693 1.00 95.88 74 ASP A O 1
ATOM 606 N N . PHE A 1 75 ? -7.570 -1.541 17.849 1.00 96.44 75 PHE A N 1
ATOM 607 C CA . PHE A 1 75 ? -8.702 -2.432 17.591 1.00 96.44 75 PHE A CA 1
ATOM 608 C C . PHE A 1 75 ? -8.286 -3.904 17.488 1.00 96.44 75 PHE A C 1
ATOM 610 O O . PHE A 1 75 ? -9.086 -4.741 17.078 1.00 96.44 75 PHE A O 1
ATOM 617 N N . THR A 1 76 ? -7.060 -4.246 17.892 1.00 94.69 76 THR A N 1
ATOM 618 C CA . THR A 1 76 ? -6.472 -5.588 17.747 1.00 94.69 76 THR A CA 1
ATOM 619 C C . THR A 1 76 ? -7.364 -6.698 18.315 1.00 94.69 76 THR A C 1
ATOM 621 O O . THR A 1 76 ? -7.452 -7.774 17.735 1.00 94.69 76 THR A O 1
ATOM 624 N N . ALA A 1 77 ? -8.050 -6.444 19.433 1.00 93.50 77 ALA A N 1
ATOM 625 C CA . ALA A 1 77 ? -8.932 -7.420 20.080 1.00 93.50 77 ALA A CA 1
ATOM 626 C C . ALA A 1 77 ? -10.359 -7.478 19.495 1.00 93.50 77 ALA A C 1
ATOM 628 O O . ALA A 1 77 ? -11.086 -8.426 19.782 1.00 93.50 77 ALA A O 1
ATOM 629 N N . SER A 1 78 ? -10.766 -6.476 18.712 1.00 93.25 78 SER A N 1
ATOM 630 C CA . SER A 1 78 ? -12.145 -6.309 18.221 1.00 93.25 78 SER A CA 1
ATOM 631 C C . SER A 1 78 ? -12.325 -6.722 16.759 1.00 93.25 78 SER A C 1
ATOM 633 O O . SER A 1 78 ? -13.454 -6.873 16.301 1.00 93.25 78 SER A O 1
ATOM 635 N N . VAL A 1 79 ? -11.226 -6.902 16.024 1.00 96.19 79 VAL A N 1
ATOM 636 C CA . VAL A 1 79 ? -11.233 -7.197 14.586 1.00 96.19 79 VAL A CA 1
ATOM 637 C C . VAL A 1 79 ? -10.568 -8.538 14.294 1.00 96.19 79 VAL A C 1
ATOM 639 O O . VAL A 1 79 ? -9.588 -8.922 14.936 1.00 96.19 79 VAL A O 1
ATOM 642 N N . LYS A 1 80 ? -11.057 -9.259 13.282 1.00 97.88 80 LYS A N 1
ATOM 643 C CA . LYS A 1 80 ? -10.340 -10.428 12.763 1.00 97.88 80 LYS A CA 1
ATOM 644 C C . LYS A 1 80 ? -9.212 -9.935 11.868 1.00 97.88 80 LYS A C 1
ATOM 646 O O . LYS A 1 80 ? -9.446 -9.357 10.807 1.00 97.88 80 LYS A O 1
ATOM 651 N N . VAL A 1 81 ? -7.987 -10.161 12.323 1.00 97.62 81 VAL A N 1
ATOM 652 C CA . VAL A 1 81 ? -6.768 -9.735 11.633 1.00 97.62 81 VAL A CA 1
ATOM 653 C C . VAL A 1 81 ? -6.623 -10.409 10.263 1.00 97.62 81 VAL A C 1
ATOM 655 O O . VAL A 1 81 ? -7.004 -11.570 10.082 1.00 97.62 81 VAL A O 1
ATOM 658 N N . ASN A 1 82 ? -6.043 -9.697 9.296 1.00 97.81 82 ASN A N 1
ATOM 659 C CA . ASN A 1 82 ? -5.733 -10.238 7.980 1.00 97.81 82 ASN A CA 1
ATOM 660 C C . ASN A 1 82 ? -4.644 -11.309 8.110 1.00 97.81 82 ASN A C 1
ATOM 662 O O . ASN A 1 82 ? -3.612 -11.101 8.755 1.00 97.81 82 ASN A O 1
ATOM 666 N N . ARG A 1 83 ? -4.884 -12.460 7.486 1.00 96.50 83 ARG A N 1
ATOM 667 C CA . ARG A 1 83 ? -3.978 -13.613 7.423 1.00 96.50 83 ARG A CA 1
ATOM 668 C C . ARG A 1 83 ? -3.601 -13.978 5.991 1.00 96.50 83 ARG A C 1
ATOM 670 O O . ARG A 1 83 ? -2.846 -14.929 5.805 1.00 96.50 83 ARG A O 1
ATOM 677 N N . ARG A 1 84 ? -4.081 -13.227 4.991 1.00 95.19 84 ARG A N 1
ATOM 678 C CA . ARG A 1 84 ? -3.663 -13.410 3.594 1.00 95.19 84 ARG A CA 1
ATOM 679 C C . ARG A 1 84 ? -2.134 -13.275 3.461 1.00 95.19 84 ARG A C 1
ATOM 681 O O . ARG A 1 84 ? -1.534 -12.535 4.258 1.00 95.19 84 ARG A O 1
ATOM 688 N N . PRO A 1 85 ? -1.521 -13.978 2.487 1.00 92.75 85 PRO A N 1
ATOM 689 C CA . PRO A 1 85 ? -0.094 -13.868 2.203 1.00 92.75 85 PRO A CA 1
ATOM 690 C C . PRO A 1 85 ? 0.317 -12.427 1.902 1.00 92.75 85 PRO A C 1
ATOM 692 O O . PRO A 1 85 ? -0.445 -11.673 1.295 1.00 92.75 85 PRO A O 1
ATOM 695 N N . GLN A 1 86 ? 1.524 -12.053 2.321 1.00 91.62 86 GLN A N 1
ATOM 696 C CA . GLN A 1 86 ? 2.096 -10.757 1.966 1.00 91.62 86 GLN A CA 1
ATOM 697 C C . GLN A 1 86 ? 2.618 -10.784 0.520 1.00 91.62 86 GLN A C 1
ATOM 699 O O . GLN A 1 86 ? 3.055 -11.843 0.057 1.00 91.62 86 GLN A O 1
ATOM 704 N N . PRO A 1 87 ? 2.592 -9.649 -0.202 1.00 92.94 87 PRO A N 1
ATOM 705 C CA . PRO A 1 87 ? 3.169 -9.562 -1.539 1.00 92.94 87 PRO A CA 1
ATOM 706 C C . PRO A 1 87 ? 4.657 -9.930 -1.539 1.00 92.94 87 PRO A C 1
ATOM 708 O O . PRO A 1 87 ? 5.409 -9.506 -0.666 1.00 92.94 87 PRO A O 1
ATOM 711 N N . ILE A 1 88 ? 5.078 -10.691 -2.548 1.00 94.88 88 ILE A N 1
ATOM 712 C CA . ILE A 1 88 ? 6.469 -11.153 -2.714 1.00 94.88 88 ILE A CA 1
ATOM 713 C C . ILE A 1 88 ? 7.190 -10.482 -3.888 1.00 94.88 88 ILE A C 1
ATOM 715 O O . ILE A 1 88 ? 8.313 -10.856 -4.227 1.00 94.88 88 ILE A O 1
ATOM 719 N N . LEU A 1 89 ? 6.518 -9.542 -4.555 1.00 96.50 89 LEU A N 1
ATOM 720 C CA . LEU A 1 89 ? 7.055 -8.741 -5.647 1.00 96.50 89 LEU A CA 1
ATOM 721 C C . LEU A 1 89 ? 7.059 -7.276 -5.236 1.00 96.50 89 LEU A C 1
ATOM 723 O O . LEU A 1 89 ? 6.023 -6.739 -4.843 1.00 96.50 89 LEU A O 1
ATOM 727 N N . SER A 1 90 ? 8.210 -6.633 -5.393 1.00 96.19 90 SER A N 1
ATOM 728 C CA . SER A 1 90 ? 8.391 -5.234 -5.017 1.00 96.19 90 SER A CA 1
ATOM 729 C C . SER A 1 90 ? 9.345 -4.515 -5.972 1.00 96.19 90 SER A C 1
ATOM 731 O O . SER A 1 90 ? 10.110 -5.138 -6.717 1.00 96.19 90 SER A O 1
ATOM 733 N N . LEU A 1 91 ? 9.311 -3.184 -5.951 1.00 97.12 91 LEU A N 1
ATOM 734 C CA . LEU A 1 91 ? 10.206 -2.327 -6.723 1.00 97.12 91 LEU A CA 1
ATOM 735 C C . LEU A 1 91 ? 11.424 -1.960 -5.870 1.00 97.12 91 LEU A C 1
ATOM 737 O O . LEU A 1 91 ? 11.287 -1.381 -4.800 1.00 97.12 91 LEU A O 1
ATOM 741 N N . SER A 1 92 ? 12.627 -2.262 -6.340 1.00 95.69 92 SER A N 1
ATOM 742 C CA . SER A 1 92 ? 13.887 -1.827 -5.717 1.00 95.69 92 SER A CA 1
ATOM 743 C C . SER A 1 92 ? 14.521 -0.739 -6.571 1.00 95.69 92 SER A C 1
ATOM 745 O O . SER A 1 92 ? 14.340 -0.735 -7.786 1.00 95.69 92 SER A O 1
ATOM 747 N N . LEU A 1 93 ? 15.353 0.118 -5.971 1.00 95.44 93 LEU A N 1
ATOM 748 C CA . LEU A 1 93 ? 16.256 0.972 -6.747 1.00 95.44 93 LEU A CA 1
ATOM 749 C C . LEU A 1 93 ? 17.148 0.107 -7.652 1.00 95.44 93 LEU A C 1
ATOM 751 O O . LEU A 1 93 ? 17.636 -0.949 -7.230 1.00 95.44 93 LEU A O 1
ATOM 755 N N . GLY A 1 94 ? 17.287 0.542 -8.899 1.00 94.19 94 GLY A N 1
ATOM 756 C CA . GLY A 1 94 ? 18.133 -0.036 -9.935 1.00 94.19 94 GLY A CA 1
ATOM 757 C C . GLY A 1 94 ? 19.262 0.917 -10.324 1.00 94.19 94 GLY A C 1
ATOM 758 O O . GLY A 1 94 ? 19.734 1.704 -9.508 1.00 94.19 94 GLY A O 1
ATOM 759 N N . GLU A 1 95 ? 19.707 0.835 -11.574 1.00 94.25 95 GLU A N 1
ATOM 760 C CA . GLU A 1 95 ? 20.763 1.702 -12.108 1.00 94.25 95 GLU A CA 1
ATOM 761 C C . GLU A 1 95 ? 20.269 3.133 -12.359 1.00 94.25 95 GLU A C 1
ATOM 763 O O . GLU A 1 95 ? 19.072 3.385 -12.505 1.00 94.25 95 GLU A O 1
ATOM 768 N N . VAL A 1 96 ? 21.202 4.085 -12.427 1.00 95.44 96 VAL A N 1
ATOM 769 C CA . VAL A 1 96 ? 20.891 5.469 -12.807 1.00 95.44 96 VAL A CA 1
ATOM 770 C C . VAL A 1 96 ? 20.490 5.516 -14.279 1.00 95.44 96 VAL A C 1
ATOM 772 O O .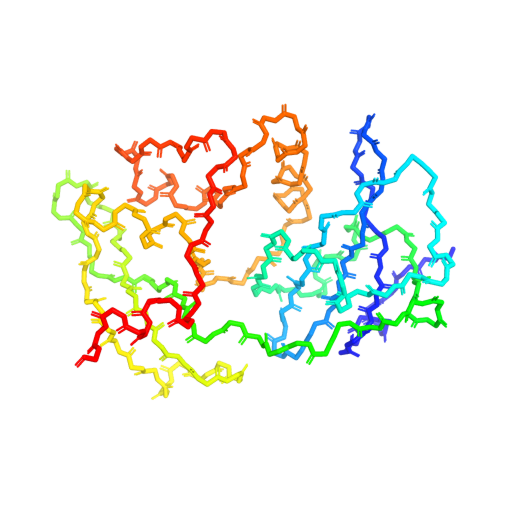 VAL A 1 96 ? 21.194 5.010 -15.150 1.00 95.44 96 VAL A O 1
ATOM 775 N N . ARG A 1 97 ? 19.355 6.152 -14.562 1.00 92.56 97 ARG A N 1
ATOM 776 C CA . ARG A 1 97 ? 18.803 6.328 -15.902 1.00 92.56 97 ARG A CA 1
ATOM 777 C C . ARG A 1 97 ? 19.513 7.491 -16.599 1.00 92.56 97 ARG A C 1
ATOM 779 O O . ARG A 1 97 ? 19.407 8.622 -16.121 1.00 92.56 97 ARG A O 1
ATOM 786 N N . PRO A 1 98 ? 20.176 7.272 -17.750 1.00 88.56 98 PRO A N 1
ATOM 787 C CA . PRO A 1 98 ? 20.913 8.334 -18.438 1.00 88.56 98 PRO A CA 1
ATOM 788 C C . PRO A 1 98 ? 20.047 9.527 -18.867 1.00 88.56 98 PRO A C 1
ATOM 790 O O . PRO A 1 98 ? 20.538 10.648 -18.924 1.00 88.56 98 PRO A O 1
ATOM 793 N N . SER A 1 99 ? 18.761 9.300 -19.157 1.00 86.19 99 SER A N 1
ATOM 794 C CA . SER A 1 99 ? 17.834 10.332 -19.638 1.00 86.19 99 SER A CA 1
ATOM 795 C C . SER A 1 99 ? 17.444 11.364 -18.577 1.00 86.19 99 SER A C 1
ATOM 797 O O . SER A 1 99 ? 17.151 12.503 -18.925 1.00 86.19 99 SER A O 1
ATOM 799 N N . THR A 1 100 ? 17.419 10.977 -17.299 1.00 90.00 100 THR A N 1
ATOM 800 C CA . THR A 1 100 ? 16.950 11.830 -16.191 1.00 90.00 100 THR A CA 1
ATOM 801 C C . THR A 1 100 ? 17.998 12.041 -15.100 1.00 90.00 100 THR A C 1
ATOM 803 O O . THR A 1 100 ? 17.816 12.908 -14.250 1.00 90.00 100 THR A O 1
ATOM 806 N N . ASN A 1 101 ? 19.093 11.271 -15.111 1.00 92.69 101 ASN A N 1
ATOM 807 C CA . ASN A 1 101 ? 20.098 11.213 -14.046 1.00 92.69 101 ASN A CA 1
ATOM 808 C C . ASN A 1 101 ? 19.515 10.839 -12.664 1.00 92.69 101 ASN A C 1
ATOM 810 O O . ASN A 1 101 ? 20.067 11.181 -11.620 1.00 92.69 101 ASN A O 1
ATOM 814 N N . LEU A 1 102 ? 18.385 10.130 -12.664 1.00 94.44 102 LEU A N 1
ATOM 815 C CA . LEU A 1 102 ? 17.724 9.588 -11.478 1.00 94.44 102 LEU A CA 1
ATOM 816 C C . LEU A 1 102 ? 17.887 8.071 -11.445 1.00 94.44 102 LEU A C 1
ATOM 818 O O . LEU A 1 102 ? 18.059 7.440 -12.487 1.00 94.44 102 LEU A O 1
ATOM 822 N N . PHE A 1 103 ? 17.795 7.460 -10.266 1.00 95.56 103 PHE A N 1
ATOM 823 C CA . PHE A 1 103 ? 17.721 6.003 -10.178 1.00 95.56 103 PHE A CA 1
ATOM 824 C C . PHE A 1 103 ? 16.462 5.483 -10.878 1.00 95.56 103 PHE A C 1
ATOM 826 O O . PHE A 1 103 ? 15.366 6.005 -10.684 1.00 95.56 103 PHE A O 1
ATOM 833 N N . GLY A 1 104 ? 16.618 4.433 -11.676 1.00 95.88 104 GLY A N 1
ATOM 834 C CA . GLY A 1 104 ? 15.505 3.621 -12.137 1.00 95.88 104 GLY A CA 1
ATOM 835 C C . GLY A 1 104 ? 15.031 2.667 -11.048 1.00 95.88 104 GLY A C 1
ATOM 836 O O . GLY A 1 104 ? 15.648 2.525 -9.990 1.00 95.88 104 GLY A O 1
ATOM 837 N N . LEU A 1 105 ? 13.932 1.981 -11.327 1.00 97.44 105 LEU A N 1
ATOM 838 C CA . LEU A 1 105 ? 13.432 0.876 -10.527 1.00 97.44 105 LEU A CA 1
ATOM 839 C C . LEU A 1 105 ? 13.671 -0.446 -11.258 1.00 97.44 105 LEU A C 1
ATOM 841 O O . LEU A 1 105 ? 13.662 -0.522 -12.486 1.00 97.44 105 LEU A O 1
ATOM 845 N N . ARG A 1 106 ? 13.853 -1.500 -10.472 1.00 97.38 106 ARG A N 1
ATOM 846 C CA . ARG A 1 106 ? 13.895 -2.895 -10.909 1.00 97.38 106 ARG A CA 1
ATOM 847 C C . ARG A 1 106 ? 12.803 -3.673 -10.191 1.00 97.38 106 ARG A C 1
ATOM 849 O O . ARG A 1 106 ? 12.511 -3.389 -9.028 1.00 97.38 106 ARG A O 1
ATOM 856 N N . LEU A 1 107 ? 12.225 -4.664 -10.860 1.00 97.88 107 LEU A N 1
ATOM 857 C CA . LEU A 1 107 ? 11.263 -5.571 -10.238 1.00 97.88 107 LEU A CA 1
ATOM 858 C C . LEU A 1 107 ? 12.014 -6.747 -9.623 1.00 97.88 107 LEU A C 1
ATOM 860 O O . LEU A 1 107 ? 12.746 -7.456 -10.322 1.00 97.88 107 LEU A O 1
ATOM 864 N N . VAL A 1 108 ? 11.808 -6.970 -8.330 1.00 97.00 108 VAL A N 1
ATOM 865 C CA . VAL A 1 108 ? 12.431 -8.070 -7.593 1.00 97.00 108 VAL A CA 1
ATOM 866 C C . VAL A 1 108 ? 11.375 -8.975 -6.982 1.00 97.00 108 VAL A C 1
ATOM 868 O O . VAL A 1 108 ? 10.300 -8.521 -6.592 1.00 97.00 108 VAL A O 1
ATOM 871 N N . LYS A 1 109 ? 11.708 -10.258 -6.889 1.00 96.50 109 LYS A N 1
ATOM 872 C CA . LYS A 1 109 ? 11.001 -11.249 -6.090 1.00 96.50 109 LYS A CA 1
ATOM 873 C C . LYS A 1 109 ? 11.804 -11.536 -4.830 1.00 96.50 109 LYS A C 1
ATOM 875 O O . LYS A 1 109 ? 13.017 -11.723 -4.912 1.00 96.50 109 LYS A O 1
ATOM 880 N N . HIS A 1 110 ? 11.125 -11.606 -3.701 1.00 93.88 110 HIS A N 1
ATOM 881 C CA . HIS A 1 110 ? 11.696 -11.972 -2.408 1.00 93.88 110 HIS A CA 1
ATOM 882 C C . HIS A 1 110 ? 10.819 -13.030 -1.725 1.00 93.88 110 HIS A C 1
ATOM 884 O O . HIS A 1 110 ? 9.792 -13.446 -2.265 1.00 93.88 110 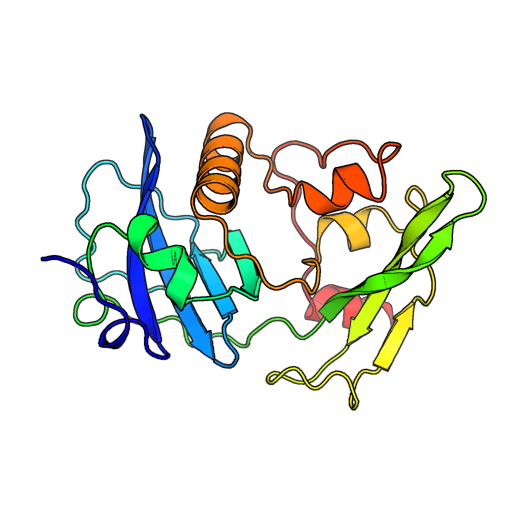HIS A O 1
ATOM 890 N N . GLU A 1 111 ? 11.247 -13.516 -0.566 1.00 90.56 111 GLU A N 1
ATOM 891 C CA . GLU A 1 111 ? 10.409 -14.340 0.308 1.00 90.56 111 GLU A CA 1
ATOM 892 C C . GLU A 1 111 ? 9.467 -13.460 1.149 1.00 90.56 111 GLU A C 1
ATOM 894 O O . GLU A 1 111 ? 9.514 -12.233 1.072 1.00 90.56 111 GLU A O 1
ATOM 899 N N . GLU A 1 112 ? 8.581 -14.070 1.945 1.00 83.06 112 GLU A N 1
ATOM 900 C CA . GLU A 1 112 ? 7.657 -13.318 2.814 1.00 83.06 112 GLU A CA 1
ATOM 901 C C . GLU A 1 112 ? 8.402 -12.446 3.840 1.00 83.06 112 GLU A C 1
ATOM 903 O O . GLU A 1 112 ? 7.910 -11.393 4.234 1.00 83.06 112 GLU A O 1
ATOM 908 N N . VAL A 1 113 ? 9.586 -12.891 4.270 1.00 84.19 113 VAL A N 1
ATOM 909 C CA . VAL A 1 113 ? 10.530 -12.080 5.042 1.00 84.19 113 VAL A CA 1
ATOM 910 C C . VAL A 1 113 ? 11.565 -11.545 4.066 1.00 84.19 113 VAL A C 1
ATOM 912 O O . VAL A 1 113 ? 12.223 -12.322 3.369 1.00 84.19 113 VAL A O 1
ATOM 915 N N . TYR A 1 114 ? 11.701 -10.227 3.999 1.00 82.38 114 TYR A N 1
ATOM 916 C CA . TYR A 1 114 ? 12.648 -9.591 3.109 1.00 82.38 114 TYR A CA 1
ATOM 917 C C . TYR A 1 114 ? 14.080 -9.780 3.623 1.00 82.38 114 TYR A C 1
ATOM 919 O O . TYR A 1 114 ? 14.453 -9.325 4.704 1.00 82.38 114 TYR A O 1
ATOM 927 N N . ASP A 1 115 ? 14.915 -10.406 2.799 1.00 84.56 115 ASP A N 1
ATOM 928 C CA . ASP A 1 115 ? 16.365 -10.437 2.963 1.00 84.56 115 ASP A CA 1
ATOM 929 C C . ASP A 1 115 ? 16.993 -9.882 1.689 1.00 84.56 115 ASP A C 1
ATOM 931 O O . ASP A 1 115 ? 16.858 -10.465 0.613 1.00 84.56 115 ASP A O 1
ATOM 935 N N . SER A 1 116 ? 17.708 -8.761 1.798 1.00 82.81 116 SER A N 1
ATOM 936 C CA . SER A 1 116 ? 18.349 -8.133 0.642 1.00 82.81 116 SER A CA 1
ATOM 937 C C . SER A 1 116 ? 19.419 -9.011 -0.015 1.00 82.81 116 SER A C 1
ATOM 939 O O . SER A 1 116 ? 19.790 -8.742 -1.156 1.00 82.81 116 SER A O 1
ATOM 941 N N . ASN A 1 117 ? 19.924 -10.039 0.679 1.00 85.44 117 ASN A N 1
ATOM 942 C CA . ASN A 1 117 ? 20.866 -11.013 0.123 1.00 85.44 117 ASN A CA 1
ATOM 943 C C . ASN A 1 117 ? 20.167 -12.161 -0.622 1.00 85.44 117 ASN A C 1
ATOM 945 O O . ASN A 1 117 ? 20.824 -12.877 -1.375 1.00 85.44 117 ASN A O 1
ATOM 949 N N . ASN A 1 118 ? 18.856 -12.331 -0.435 1.00 89.44 118 ASN A N 1
ATOM 950 C CA . ASN A 1 118 ? 18.059 -13.402 -1.027 1.00 89.44 118 ASN A CA 1
ATOM 951 C C . ASN A 1 118 ? 16.907 -12.826 -1.869 1.00 89.44 118 ASN A C 1
ATOM 953 O O . ASN A 1 118 ? 15.726 -13.076 -1.624 1.00 89.44 118 ASN A O 1
ATOM 957 N N . ILE A 1 119 ? 17.266 -12.022 -2.873 1.00 93.69 119 ILE A N 1
ATOM 958 C CA . ILE A 1 119 ? 16.324 -11.470 -3.854 1.00 93.69 119 ILE A CA 1
ATOM 959 C C . ILE A 1 119 ? 16.625 -11.996 -5.257 1.00 93.69 119 ILE A C 1
ATOM 961 O O . ILE A 1 119 ? 17.778 -12.090 -5.675 1.00 93.69 119 ILE A O 1
ATOM 965 N N . ALA A 1 120 ? 15.576 -12.274 -6.027 1.00 95.75 120 ALA A N 1
ATOM 966 C CA . ALA A 1 120 ? 15.676 -12.585 -7.446 1.00 95.75 120 ALA A CA 1
ATOM 967 C C . ALA A 1 120 ? 15.234 -11.373 -8.272 1.00 95.75 120 ALA A C 1
ATOM 969 O O . ALA A 1 120 ? 14.084 -10.940 -8.199 1.00 95.75 120 ALA A O 1
ATOM 970 N N . VAL A 1 121 ? 16.133 -10.819 -9.084 1.00 96.56 121 VAL A N 1
ATOM 971 C CA . VAL A 1 121 ? 15.789 -9.733 -10.012 1.00 96.56 121 VAL A CA 1
ATOM 972 C C . VAL A 1 121 ? 15.024 -10.321 -11.198 1.00 96.56 121 VAL A C 1
ATOM 974 O O . VAL A 1 121 ? 15.573 -11.121 -11.949 1.00 96.56 121 VAL A O 1
ATOM 977 N N . LEU A 1 122 ? 13.758 -9.929 -11.370 1.00 96.94 122 LEU A N 1
ATOM 978 C CA . LEU A 1 122 ? 12.907 -10.404 -12.469 1.00 96.94 122 LEU A CA 1
ATOM 979 C C . LEU A 1 122 ? 12.980 -9.490 -13.698 1.00 96.94 122 LEU A C 1
ATOM 981 O O . LEU A 1 122 ? 12.875 -9.958 -14.832 1.00 96.94 122 LEU A O 1
ATOM 985 N N . ILE A 1 123 ? 13.136 -8.183 -13.468 1.00 97.06 123 ILE A N 1
ATOM 986 C CA . ILE A 1 123 ? 13.371 -7.170 -14.502 1.00 97.06 123 ILE A CA 1
ATOM 987 C C . ILE A 1 123 ? 14.390 -6.181 -13.945 1.00 97.06 123 ILE A C 1
ATOM 989 O O . ILE A 1 123 ? 14.125 -5.538 -12.933 1.00 97.06 123 ILE A O 1
ATOM 993 N N . SER A 1 124 ? 15.552 -6.074 -14.588 1.00 95.44 124 SER A N 1
ATOM 994 C CA . SER A 1 124 ? 16.687 -5.276 -14.104 1.00 95.44 124 SER A CA 1
ATOM 995 C C . SER A 1 124 ? 16.519 -3.769 -14.288 1.00 95.44 124 SER A C 1
ATOM 997 O O . SER A 1 124 ? 17.107 -3.007 -13.525 1.00 95.44 124 SER A O 1
ATOM 999 N N . SER A 1 125 ? 15.719 -3.341 -15.265 1.00 95.50 125 SER A N 1
ATOM 1000 C CA . SER A 1 125 ? 15.436 -1.933 -15.541 1.00 95.50 125 SER A CA 1
ATOM 1001 C C . SER A 1 125 ? 14.000 -1.779 -16.028 1.00 95.50 125 SER A C 1
ATOM 1003 O O . SER A 1 125 ? 13.617 -2.368 -17.039 1.00 95.50 125 SER A O 1
ATOM 1005 N N . LEU A 1 126 ? 13.194 -1.028 -15.278 1.00 96.75 126 LEU A N 1
ATOM 1006 C CA . LEU A 1 126 ? 11.815 -0.720 -15.635 1.00 96.75 126 LEU A CA 1
ATOM 1007 C C . LEU A 1 126 ? 11.771 0.573 -16.443 1.00 96.75 126 LEU A C 1
ATOM 1009 O O . LEU A 1 126 ? 12.152 1.646 -15.972 1.00 96.75 126 LEU A O 1
ATOM 1013 N N . ASP A 1 127 ? 11.273 0.457 -17.660 1.00 94.69 127 ASP A N 1
ATOM 1014 C CA . ASP A 1 127 ? 10.994 1.580 -18.547 1.00 94.69 127 ASP A CA 1
ATOM 1015 C C . ASP A 1 127 ? 9.559 2.110 -18.313 1.00 94.69 127 ASP A C 1
ATOM 1017 O O . ASP A 1 127 ? 8.630 1.304 -18.198 1.00 94.69 127 ASP A O 1
ATOM 1021 N N . PRO A 1 128 ? 9.350 3.438 -18.206 1.00 93.44 128 PRO A N 1
ATOM 1022 C CA . PRO A 1 128 ? 8.052 4.020 -17.839 1.00 93.44 128 PRO A CA 1
ATOM 1023 C C . PRO A 1 128 ? 6.933 3.776 -18.853 1.00 93.44 128 PRO A C 1
ATOM 1025 O O . PRO A 1 128 ? 5.758 3.864 -18.493 1.00 93.44 128 PRO A O 1
ATOM 1028 N N . GLU A 1 129 ? 7.263 3.514 -20.116 1.00 93.56 129 GLU A N 1
ATOM 1029 C CA . GLU A 1 129 ? 6.265 3.279 -21.154 1.00 93.56 129 GLU A CA 1
ATOM 1030 C C . GLU A 1 129 ? 5.895 1.798 -21.216 1.00 93.56 129 GLU A C 1
ATOM 1032 O O . GLU A 1 129 ? 4.739 1.434 -21.005 1.00 93.56 129 GLU A O 1
ATOM 1037 N N . SER A 1 130 ? 6.889 0.939 -21.426 1.00 95.12 130 SER A N 1
ATOM 1038 C CA . SER A 1 130 ? 6.709 -0.504 -21.611 1.00 95.12 130 SER A CA 1
ATOM 1039 C C . SER A 1 130 ? 6.404 -1.273 -20.323 1.00 95.12 130 SER A C 1
ATOM 1041 O O . SER A 1 130 ? 5.786 -2.334 -20.380 1.00 95.12 130 SER A O 1
ATOM 1043 N N . HIS A 1 131 ? 6.798 -0.753 -19.157 1.00 96.75 131 HIS A N 1
ATOM 1044 C CA . HIS A 1 131 ? 6.580 -1.397 -17.855 1.00 96.75 131 HIS A CA 1
ATOM 1045 C C . HIS A 1 131 ? 5.666 -0.587 -16.928 1.00 96.75 131 HIS A C 1
ATOM 1047 O O . HIS A 1 131 ? 5.681 -0.783 -15.709 1.00 96.75 131 HIS A O 1
ATOM 1053 N N . ARG A 1 132 ? 4.850 0.306 -17.497 1.00 96.56 132 ARG A N 1
ATOM 1054 C CA . ARG A 1 132 ? 3.918 1.175 -16.768 1.00 96.56 132 ARG A CA 1
ATOM 1055 C C . ARG A 1 132 ? 3.090 0.422 -15.727 1.00 96.56 132 ARG A C 1
ATOM 1057 O O . ARG A 1 132 ? 3.093 0.797 -14.557 1.00 96.56 132 ARG A O 1
ATOM 1064 N N . ASP A 1 133 ? 2.449 -0.671 -16.130 1.00 96.56 133 ASP A N 1
ATOM 1065 C CA . ASP A 1 133 ? 1.538 -1.420 -15.259 1.00 96.56 133 ASP A CA 1
ATOM 1066 C C . ASP A 1 133 ? 2.264 -2.076 -14.077 1.00 96.56 133 ASP A C 1
ATOM 1068 O O . ASP A 1 133 ? 1.715 -2.173 -12.978 1.00 96.56 133 ASP A O 1
ATOM 1072 N N . ILE A 1 134 ? 3.530 -2.462 -14.258 1.00 97.56 134 ILE A N 1
ATOM 1073 C CA . ILE A 1 134 ? 4.382 -2.990 -13.184 1.00 97.56 134 ILE A CA 1
ATOM 1074 C C . ILE A 1 134 ? 4.689 -1.879 -12.179 1.00 97.56 134 ILE A C 1
ATOM 1076 O O . ILE A 1 134 ? 4.505 -2.064 -10.975 1.00 97.56 134 ILE A O 1
ATOM 1080 N N . ILE A 1 135 ? 5.110 -0.707 -12.667 1.00 97.62 135 ILE A N 1
ATOM 1081 C CA . ILE A 1 135 ? 5.407 0.451 -11.813 1.00 97.62 135 ILE A CA 1
ATOM 1082 C C . ILE A 1 135 ? 4.143 0.893 -11.063 1.00 97.62 135 ILE A C 1
ATOM 1084 O O . ILE A 1 135 ? 4.211 1.261 -9.889 1.00 97.62 135 ILE A O 1
ATOM 1088 N N . TYR A 1 136 ? 2.972 0.808 -11.693 1.00 97.38 136 TYR A N 1
ATOM 1089 C CA . TYR A 1 136 ? 1.695 1.125 -11.058 1.00 97.38 136 TYR A CA 1
ATOM 1090 C C . TYR A 1 136 ? 1.295 0.150 -9.954 1.00 97.38 136 TYR A C 1
ATOM 1092 O O . TYR A 1 136 ? 0.749 0.576 -8.933 1.00 97.38 136 TYR A O 1
ATOM 1100 N N . SER A 1 137 ? 1.593 -1.133 -10.133 1.00 96.81 137 SER A N 1
ATOM 1101 C CA . SER A 1 137 ? 1.021 -2.191 -9.300 1.00 96.81 137 SER A CA 1
ATOM 1102 C C . SER A 1 137 ? 1.833 -2.501 -8.046 1.00 96.81 137 SER A C 1
ATOM 1104 O O . SER A 1 137 ? 1.244 -2.699 -6.985 1.00 96.81 137 SER A O 1
ATOM 1106 N N . PHE A 1 138 ? 3.165 -2.499 -8.133 1.00 97.25 138 PHE A N 1
ATOM 1107 C CA . PHE A 1 138 ? 4.026 -2.960 -7.036 1.00 97.25 138 PHE A CA 1
ATOM 1108 C C . PHE A 1 138 ? 4.588 -1.808 -6.204 1.00 97.25 138 PHE A C 1
ATOM 1110 O O . PHE A 1 138 ? 4.842 -0.723 -6.720 1.00 97.25 138 PHE A O 1
ATOM 1117 N N . GLU A 1 139 ? 4.771 -2.015 -4.903 1.00 96.50 139 GLU A N 1
ATOM 1118 C CA . GLU A 1 139 ? 5.255 -0.983 -3.975 1.00 96.50 139 GLU A CA 1
ATOM 1119 C C . GLU A 1 139 ? 6.784 -0.878 -3.989 1.00 96.50 139 GLU A C 1
ATOM 1121 O O . GLU A 1 139 ? 7.486 -1.851 -4.273 1.00 96.50 139 GLU A O 1
ATOM 1126 N N . CYS A 1 140 ? 7.310 0.310 -3.686 1.00 95.00 140 CYS A N 1
ATOM 1127 C CA . CYS A 1 140 ? 8.747 0.508 -3.528 1.00 95.00 140 CYS A CA 1
ATOM 1128 C C . CYS A 1 140 ? 9.242 -0.103 -2.209 1.00 95.00 140 CYS A C 1
ATOM 1130 O O . CYS A 1 140 ? 8.676 0.140 -1.144 1.00 95.00 140 CYS A O 1
ATOM 1132 N N . LEU A 1 141 ? 10.352 -0.839 -2.271 1.00 90.62 141 LEU A N 1
ATOM 1133 C CA . LEU A 1 141 ? 11.128 -1.247 -1.108 1.00 90.62 141 LEU A CA 1
ATOM 1134 C C . LEU A 1 141 ? 11.828 -0.016 -0.544 1.00 90.62 141 LEU A C 1
ATOM 1136 O O . LEU A 1 141 ? 12.861 0.433 -1.040 1.00 90.62 141 LEU A O 1
ATOM 1140 N N . GLY A 1 142 ? 11.234 0.533 0.502 1.00 86.69 142 GLY A N 1
ATOM 1141 C CA . GLY A 1 142 ? 11.752 1.676 1.227 1.00 86.69 142 GLY A CA 1
ATOM 1142 C C . GLY A 1 142 ? 11.095 1.739 2.592 1.00 86.69 142 GLY A C 1
ATOM 1143 O O . GLY A 1 142 ? 9.904 1.482 2.733 1.00 86.69 142 GLY A O 1
ATOM 1144 N N . MET A 1 143 ? 11.881 2.057 3.616 1.00 89.31 143 MET A N 1
ATOM 1145 C CA . MET A 1 143 ? 11.378 2.121 4.981 1.00 89.31 143 MET A CA 1
ATOM 1146 C C . MET A 1 143 ? 10.709 3.478 5.236 1.00 89.31 143 MET A C 1
ATOM 1148 O O . MET A 1 143 ? 11.374 4.468 5.549 1.00 89.31 143 MET A O 1
ATOM 1152 N N . MET A 1 144 ? 9.381 3.523 5.129 1.00 92.56 144 MET A N 1
ATOM 1153 C CA . MET A 1 144 ? 8.595 4.745 5.316 1.00 92.56 144 MET A CA 1
ATOM 1154 C C . MET A 1 144 ? 8.456 5.106 6.799 1.00 92.56 144 MET A C 1
ATOM 1156 O O . MET A 1 144 ? 8.053 4.293 7.627 1.00 92.56 144 MET A O 1
ATOM 1160 N N . GLY A 1 145 ? 8.789 6.345 7.162 1.00 93.31 145 GLY A N 1
ATOM 1161 C CA . GLY A 1 145 ? 8.820 6.795 8.562 1.00 93.31 145 GLY A CA 1
ATOM 1162 C C . GLY A 1 145 ? 8.079 8.101 8.831 1.00 93.31 145 GLY A C 1
ATOM 1163 O O . GLY A 1 145 ? 8.292 8.704 9.885 1.00 93.31 145 GLY A O 1
ATOM 1164 N N . GLU A 1 146 ? 7.264 8.561 7.883 1.00 95.50 146 GLU A N 1
ATOM 1165 C CA . GLU A 1 146 ? 6.587 9.858 7.929 1.00 95.50 146 GLU A CA 1
ATOM 1166 C C . GLU A 1 146 ? 5.062 9.671 7.935 1.00 95.50 146 GLU A C 1
ATOM 1168 O O . GLU A 1 146 ? 4.484 9.339 6.899 1.00 95.50 146 GLU A O 1
ATOM 1173 N N . PRO A 1 147 ? 4.391 9.883 9.088 1.00 95.69 147 PRO A N 1
ATOM 1174 C CA . PRO A 1 147 ? 2.941 9.724 9.211 1.00 95.69 147 PRO A CA 1
ATOM 1175 C C . PRO A 1 147 ? 2.140 10.516 8.177 1.00 95.69 147 PRO A C 1
ATOM 1177 O O . PRO A 1 147 ? 1.189 9.987 7.608 1.00 95.69 147 PRO A O 1
ATOM 1180 N N . GLU A 1 148 ? 2.538 11.762 7.908 1.00 95.56 148 GLU A N 1
ATOM 1181 C CA . GLU A 1 148 ? 1.816 12.628 6.971 1.00 95.56 148 GLU A CA 1
ATOM 1182 C C . GLU A 1 148 ? 1.872 12.106 5.537 1.00 95.56 148 GLU A C 1
ATOM 1184 O O . GLU A 1 148 ? 0.888 12.219 4.819 1.00 95.56 148 GLU A O 1
ATOM 1189 N N . VAL A 1 149 ? 2.967 11.461 5.119 1.00 95.00 149 VAL A N 1
ATOM 1190 C CA . VAL A 1 149 ? 3.059 10.876 3.772 1.00 95.00 149 VAL A CA 1
ATOM 1191 C C . VAL A 1 149 ? 2.047 9.741 3.606 1.00 95.00 149 VAL A C 1
ATOM 1193 O O . VAL A 1 149 ? 1.348 9.678 2.596 1.00 95.00 149 VAL A O 1
ATOM 1196 N N . ILE A 1 150 ? 1.918 8.877 4.619 1.00 96.88 150 ILE A N 1
ATOM 1197 C CA . ILE A 1 150 ? 0.944 7.777 4.613 1.00 96.88 150 ILE A CA 1
ATOM 1198 C C . ILE A 1 150 ? -0.481 8.337 4.649 1.00 96.88 150 ILE A C 1
ATOM 1200 O O . ILE A 1 150 ? -1.318 7.930 3.846 1.00 96.88 150 ILE A O 1
ATOM 1204 N N . ARG A 1 151 ? -0.753 9.303 5.535 1.00 97.06 151 ARG A N 1
ATOM 1205 C CA . ARG A 1 151 ? -2.070 9.941 5.641 1.00 97.06 151 ARG A CA 1
ATOM 1206 C C . ARG A 1 151 ? -2.470 10.630 4.340 1.00 97.06 151 ARG A C 1
ATOM 1208 O O . ARG A 1 151 ? -3.575 10.399 3.867 1.00 97.06 151 ARG A O 1
ATOM 1215 N N . ASN A 1 152 ? -1.569 11.395 3.729 1.00 96.06 152 ASN A N 1
ATOM 1216 C CA . ASN A 1 152 ? -1.823 12.082 2.465 1.00 96.06 152 ASN A CA 1
ATOM 1217 C C . ASN A 1 152 ? -2.133 11.096 1.341 1.00 96.06 152 ASN A C 1
ATOM 1219 O O . ASN A 1 152 ? -3.084 11.316 0.603 1.00 96.06 152 ASN A O 1
ATOM 1223 N N . ARG A 1 153 ? -1.407 9.975 1.249 1.00 96.75 153 ARG A N 1
ATOM 1224 C CA . ARG A 1 153 ? -1.712 8.923 0.268 1.00 96.75 153 ARG A CA 1
ATOM 1225 C C . ARG A 1 153 ? -3.128 8.364 0.442 1.00 96.75 153 ARG A C 1
ATOM 1227 O O . ARG A 1 153 ? -3.823 8.155 -0.549 1.00 96.75 153 ARG A O 1
ATOM 1234 N N . ILE A 1 154 ? -3.566 8.149 1.685 1.00 97.81 154 ILE A N 1
ATOM 1235 C CA . ILE A 1 154 ? -4.930 7.691 1.990 1.00 97.81 154 ILE A CA 1
ATOM 1236 C C . ILE A 1 154 ? -5.958 8.763 1.599 1.00 97.81 154 ILE A C 1
ATOM 1238 O O . ILE A 1 154 ? -6.929 8.452 0.912 1.00 97.81 154 ILE A O 1
ATOM 1242 N N . THR A 1 155 ? -5.735 10.023 1.986 1.00 97.00 155 THR A N 1
ATOM 1243 C CA . THR A 1 155 ? -6.603 11.156 1.629 1.00 97.00 155 THR A CA 1
ATOM 1244 C C . THR A 1 155 ? -6.745 11.292 0.114 1.00 97.00 155 THR A C 1
ATOM 1246 O O . THR A 1 155 ? -7.861 11.294 -0.397 1.00 97.00 155 THR A O 1
ATOM 1249 N N . THR A 1 156 ? -5.627 11.318 -0.619 1.00 95.50 156 THR A N 1
ATOM 1250 C CA . THR A 1 156 ? -5.616 11.413 -2.084 1.00 95.50 156 THR A CA 1
ATOM 1251 C C . THR A 1 156 ? -6.360 10.249 -2.727 1.00 95.50 156 THR A C 1
ATOM 1253 O O . THR A 1 156 ? -7.088 10.468 -3.695 1.00 95.50 156 THR A O 1
ATOM 1256 N N . TYR A 1 157 ? -6.241 9.030 -2.192 1.00 96.38 157 TYR A N 1
ATOM 1257 C CA . TYR A 1 157 ? -7.010 7.896 -2.695 1.00 96.38 157 TYR A CA 1
ATOM 1258 C C . TYR A 1 157 ? -8.520 8.123 -2.567 1.00 96.38 157 TYR A 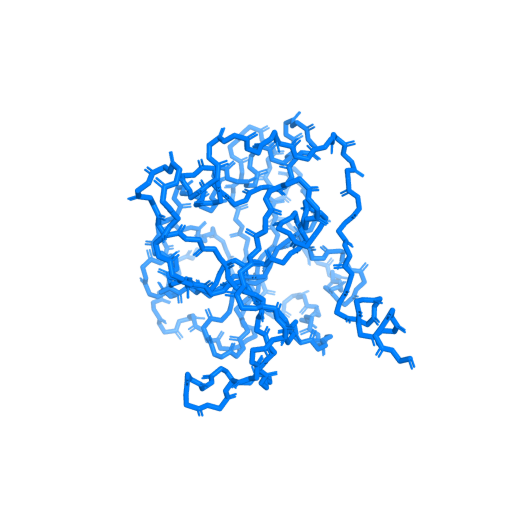C 1
ATOM 1260 O O . TYR A 1 157 ? -9.229 7.964 -3.556 1.00 96.38 157 TYR A O 1
ATOM 1268 N N . TYR A 1 158 ? -9.023 8.538 -1.402 1.00 95.81 158 TYR A N 1
ATOM 1269 C CA . TYR A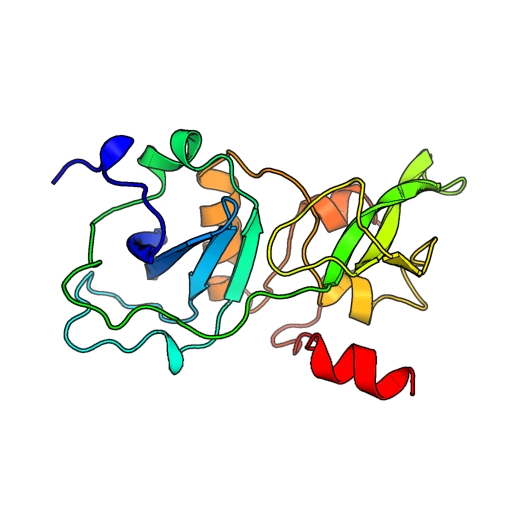 1 158 ? -10.466 8.756 -1.234 1.00 95.81 158 TYR A CA 1
ATOM 1270 C C . TYR A 1 158 ? -10.988 10.002 -1.962 1.00 95.81 158 TYR A C 1
ATOM 1272 O O . TYR A 1 158 ? -12.156 10.036 -2.342 1.00 95.81 158 TYR A O 1
ATOM 1280 N N . GLU A 1 159 ? -10.135 10.994 -2.210 1.00 94.81 159 GLU A N 1
ATOM 1281 C CA . GLU A 1 159 ? -10.479 12.183 -2.995 1.00 94.81 159 GLU A CA 1
ATOM 1282 C C . GLU A 1 159 ? -10.531 11.887 -4.504 1.00 94.81 159 GLU A C 1
ATOM 1284 O O . GLU A 1 159 ? -11.474 12.256 -5.206 1.00 94.81 159 GLU A O 1
ATOM 1289 N N . THR A 1 160 ? -9.515 11.195 -5.024 1.00 94.38 160 THR A N 1
ATOM 1290 C CA . THR A 1 160 ? -9.276 11.085 -6.474 1.00 94.38 160 THR A CA 1
ATOM 1291 C C . THR A 1 160 ? -9.545 9.689 -7.037 1.00 94.38 160 THR A C 1
ATOM 1293 O O . THR A 1 160 ? -9.756 9.538 -8.240 1.00 94.38 160 THR A O 1
ATOM 1296 N N . GLY A 1 161 ? -9.571 8.659 -6.191 1.00 94.19 161 GLY A N 1
ATOM 1297 C CA . GLY A 1 161 ? -9.564 7.246 -6.579 1.00 94.19 161 GLY A CA 1
ATOM 1298 C C . GLY A 1 161 ? -8.200 6.745 -7.065 1.00 94.19 161 GLY A C 1
ATOM 1299 O O . GLY A 1 161 ? -8.134 5.688 -7.696 1.00 94.19 161 GLY A O 1
ATOM 1300 N N . VAL A 1 162 ? -7.122 7.502 -6.823 1.00 95.69 162 VAL A N 1
ATOM 1301 C CA . VAL A 1 162 ? -5.753 7.169 -7.236 1.00 95.69 162 VAL A CA 1
ATOM 1302 C C . VAL A 1 162 ? -4.924 6.773 -6.020 1.00 95.69 162 VAL A C 1
ATOM 1304 O O . VAL A 1 162 ? -4.634 7.583 -5.144 1.00 95.69 162 VAL A O 1
ATOM 1307 N N . ASN A 1 163 ? -4.512 5.508 -5.976 1.00 95.12 163 ASN A N 1
ATOM 1308 C CA . ASN A 1 163 ? -3.602 4.998 -4.958 1.00 95.12 163 ASN A CA 1
ATOM 1309 C C . ASN A 1 163 ? -2.173 4.995 -5.507 1.00 95.12 163 ASN A C 1
ATOM 1311 O O . ASN A 1 163 ? -1.810 4.130 -6.313 1.00 95.12 163 ASN A O 1
ATOM 1315 N N . TRP A 1 164 ? -1.362 5.954 -5.068 1.00 95.25 164 TRP A N 1
ATOM 1316 C CA . TRP A 1 164 ? -0.040 6.200 -5.633 1.00 95.25 164 TRP A CA 1
ATOM 1317 C C . TRP A 1 164 ? 1.031 6.408 -4.562 1.00 95.25 164 TRP A C 1
ATOM 1319 O O . TRP A 1 164 ? 0.805 7.095 -3.569 1.00 95.25 164 TRP A O 1
ATOM 1329 N N . ASP A 1 165 ? 2.205 5.812 -4.775 1.00 94.50 165 ASP A N 1
ATOM 1330 C CA . ASP A 1 165 ? 3.401 6.106 -3.986 1.00 94.50 165 ASP A CA 1
ATOM 1331 C C . ASP A 1 165 ? 4.166 7.257 -4.646 1.00 94.50 165 ASP A C 1
ATOM 1333 O O . ASP A 1 165 ? 4.742 7.093 -5.722 1.00 94.50 165 ASP A O 1
ATOM 1337 N N . ASN A 1 166 ? 4.208 8.414 -3.984 1.00 92.62 166 ASN A N 1
ATOM 1338 C CA . ASN A 1 166 ? 4.847 9.620 -4.511 1.00 92.62 166 ASN A CA 1
ATOM 1339 C C . ASN A 1 166 ? 6.347 9.449 -4.796 1.00 92.62 166 ASN A C 1
ATOM 1341 O O . ASN A 1 166 ? 6.883 10.174 -5.634 1.00 92.62 166 ASN A O 1
ATOM 1345 N N . GLN A 1 167 ? 7.026 8.475 -4.176 1.00 92.62 167 GLN A N 1
ATOM 1346 C CA . GLN A 1 167 ? 8.418 8.155 -4.514 1.00 92.62 167 GLN A CA 1
ATOM 1347 C C . GLN A 1 167 ? 8.569 7.782 -5.994 1.00 92.62 167 GLN A C 1
ATOM 1349 O O . GLN A 1 167 ? 9.566 8.126 -6.627 1.00 92.62 167 GLN A O 1
ATOM 1354 N N . LYS A 1 168 ? 7.555 7.136 -6.580 1.00 95.44 168 LYS A N 1
ATOM 1355 C CA . LYS A 1 168 ? 7.562 6.750 -7.993 1.00 95.44 168 LYS A CA 1
ATOM 1356 C C . LYS A 1 168 ? 7.524 7.966 -8.914 1.00 95.44 168 LYS A C 1
ATOM 1358 O O . LYS A 1 168 ? 8.214 7.954 -9.922 1.00 95.44 168 LYS A O 1
ATOM 1363 N N . SER A 1 169 ? 6.806 9.031 -8.551 1.00 94.56 169 SER A N 1
ATOM 1364 C CA . SER A 1 169 ? 6.816 10.290 -9.318 1.00 94.56 169 SER A CA 1
ATOM 1365 C C . SER A 1 169 ? 8.154 11.018 -9.251 1.00 94.56 169 SER A C 1
ATOM 1367 O O . SER A 1 169 ? 8.498 11.733 -10.184 1.00 94.56 169 SER A O 1
ATOM 1369 N N . ILE A 1 170 ? 8.917 10.842 -8.168 1.00 93.62 170 ILE A N 1
ATOM 1370 C CA . ILE A 1 170 ? 10.269 11.404 -8.070 1.00 93.62 170 ILE A CA 1
ATOM 1371 C C . ILE A 1 170 ? 11.213 10.658 -9.015 1.00 93.62 170 ILE A C 1
ATOM 1373 O O . ILE A 1 170 ? 12.002 11.297 -9.696 1.00 93.62 170 ILE A O 1
ATOM 1377 N N . LEU A 1 171 ? 11.134 9.324 -9.064 1.00 95.12 171 LEU A N 1
ATOM 1378 C CA . LEU A 1 171 ? 12.024 8.478 -9.874 1.00 95.12 171 LEU A CA 1
ATOM 1379 C C . LEU A 1 171 ? 11.622 8.418 -11.362 1.00 95.12 171 LEU A C 1
ATOM 1381 O O . LEU A 1 171 ? 12.470 8.222 -12.234 1.00 95.12 171 LEU A O 1
ATOM 1385 N N . TYR A 1 172 ? 10.332 8.601 -11.644 1.00 95.88 172 TYR A N 1
ATOM 1386 C CA . TYR A 1 172 ? 9.731 8.592 -12.977 1.00 95.88 172 TYR A CA 1
ATOM 1387 C C . TYR A 1 172 ? 8.815 9.813 -13.165 1.00 95.88 172 TYR A C 1
ATOM 1389 O O . TYR A 1 172 ? 7.591 9.662 -13.217 1.00 95.88 172 TYR A O 1
ATOM 1397 N N . PRO A 1 173 ? 9.372 11.033 -13.250 1.00 94.06 173 PRO A N 1
ATOM 1398 C CA . PRO A 1 173 ? 8.588 12.256 -13.453 1.00 94.06 173 PRO A CA 1
ATOM 1399 C C . PRO A 1 173 ? 7.810 12.284 -14.779 1.00 94.06 173 PRO A C 1
ATOM 1401 O O . PRO A 1 173 ? 6.819 12.997 -14.900 1.00 94.06 173 PRO A O 1
ATOM 1404 N N . GLU A 1 174 ? 8.242 11.514 -15.776 1.00 92.94 174 GLU A N 1
ATOM 1405 C CA . GLU A 1 174 ? 7.569 11.366 -17.069 1.00 92.94 174 GLU A CA 1
ATOM 1406 C C . GLU A 1 174 ? 6.380 10.394 -17.042 1.00 92.94 174 GLU A C 1
ATOM 1408 O O . GLU A 1 174 ? 5.614 10.331 -18.005 1.00 92.94 174 GLU A O 1
ATOM 1413 N N . LEU A 1 175 ? 6.231 9.609 -15.971 1.00 94.94 175 LEU A N 1
ATOM 1414 C CA . LEU A 1 175 ? 5.167 8.624 -15.851 1.00 94.94 175 LEU A CA 1
ATOM 1415 C C . LEU A 1 175 ? 3.890 9.317 -15.352 1.00 94.94 175 LEU A C 1
ATOM 1417 O O . LEU A 1 175 ? 3.877 9.822 -14.226 1.00 94.94 175 LEU A O 1
ATOM 1421 N N . PRO A 1 176 ? 2.797 9.333 -16.138 1.00 94.94 176 PRO A N 1
ATOM 1422 C CA . PRO A 1 176 ? 1.534 9.873 -15.654 1.00 94.94 176 PRO A CA 1
ATOM 1423 C C . PRO A 1 176 ? 1.032 9.068 -14.452 1.00 94.94 176 PRO A C 1
ATOM 1425 O O . PRO A 1 176 ? 1.374 7.895 -14.283 1.00 94.94 176 PRO A O 1
ATOM 1428 N N . LEU A 1 177 ? 0.184 9.681 -13.628 1.00 95.44 177 LEU A N 1
ATOM 1429 C CA . LEU A 1 177 ? -0.522 8.950 -12.577 1.00 95.44 177 LEU A CA 1
ATOM 1430 C C . LEU A 1 177 ? -1.416 7.861 -13.194 1.00 95.44 177 LEU A C 1
ATOM 1432 O O . LEU A 1 177 ? -1.932 8.055 -14.301 1.00 95.44 177 LEU A O 1
ATOM 1436 N N . PRO A 1 178 ? -1.632 6.733 -12.495 1.00 95.56 178 PRO A N 1
ATOM 1437 C CA . PRO A 1 178 ? -2.566 5.728 -12.971 1.00 95.56 178 PRO A CA 1
ATOM 1438 C C . PRO A 1 178 ? -3.976 6.330 -13.081 1.00 95.56 178 PRO A C 1
ATOM 1440 O O . PRO A 1 178 ? -4.339 7.207 -12.286 1.00 95.56 178 PRO A O 1
ATOM 1443 N N . PRO A 1 179 ? -4.787 5.879 -14.055 1.00 93.81 179 PRO A N 1
ATOM 1444 C CA . PRO A 1 179 ? -6.146 6.374 -14.205 1.00 93.81 179 PRO A CA 1
ATOM 1445 C C . PRO A 1 179 ? -6.976 6.084 -12.948 1.00 93.81 179 PRO A C 1
ATOM 1447 O O . PRO A 1 179 ? -6.717 5.133 -12.206 1.00 93.81 179 PRO A O 1
ATOM 1450 N N . LYS A 1 180 ? -8.011 6.896 -12.711 1.00 93.00 180 LYS A N 1
ATOM 1451 C CA . LYS A 1 180 ? -8.941 6.684 -11.595 1.00 93.00 180 LYS A CA 1
ATOM 1452 C C . LYS A 1 180 ? -9.532 5.273 -11.657 1.00 93.00 180 LYS A C 1
ATOM 1454 O O . LYS A 1 180 ? -10.062 4.874 -12.691 1.00 93.00 180 LYS A O 1
ATOM 1459 N N . GLY A 1 181 ? -9.471 4.547 -10.541 1.00 88.38 181 GLY A N 1
ATOM 1460 C CA . GLY A 1 181 ? -9.981 3.175 -10.462 1.00 88.38 181 GLY A CA 1
ATOM 1461 C C . GLY A 1 181 ? -9.102 2.130 -11.156 1.00 88.38 181 GLY A C 1
ATOM 1462 O O . GLY A 1 181 ? -9.567 1.014 -11.376 1.00 88.38 181 GLY A O 1
ATOM 1463 N N . TYR A 1 182 ? -7.853 2.469 -11.502 1.00 93.31 182 TYR A N 1
ATOM 1464 C CA . TYR A 1 182 ? -6.881 1.505 -12.015 1.00 93.31 182 TYR A CA 1
ATOM 1465 C C . TYR A 1 182 ? -6.768 0.291 -11.086 1.00 93.31 182 TYR A C 1
ATOM 1467 O O . TYR A 1 182 ? -6.508 0.427 -9.886 1.00 93.31 182 TYR A O 1
ATOM 1475 N N . GLN A 1 183 ? -6.935 -0.901 -11.655 1.00 92.31 183 GLN A N 1
ATOM 1476 C CA . GLN A 1 183 ? -6.772 -2.156 -10.938 1.00 92.31 183 GLN A CA 1
ATOM 1477 C C . GLN A 1 183 ? -5.312 -2.587 -10.997 1.00 92.31 183 GLN A C 1
ATOM 1479 O O . GLN A 1 183 ? -4.742 -2.774 -12.069 1.00 92.31 183 GLN A O 1
ATOM 1484 N N . ARG A 1 184 ? -4.701 -2.717 -9.821 1.00 93.88 184 ARG A N 1
ATOM 1485 C CA . ARG A 1 184 ? -3.315 -3.161 -9.700 1.00 93.88 184 ARG A CA 1
ATOM 1486 C C . ARG A 1 184 ? -3.214 -4.646 -10.004 1.00 93.88 184 ARG A C 1
ATOM 1488 O O . ARG A 1 184 ? -4.015 -5.430 -9.507 1.00 93.88 184 ARG A O 1
ATOM 1495 N N . MET A 1 185 ? -2.180 -4.998 -10.753 1.00 94.56 185 MET A N 1
ATOM 1496 C CA . MET A 1 185 ? -1.789 -6.377 -10.992 1.00 94.56 185 MET A CA 1
ATOM 1497 C C . MET A 1 185 ? -1.361 -7.042 -9.680 1.00 94.56 185 MET A C 1
ATOM 1499 O O . MET A 1 185 ? -0.605 -6.470 -8.890 1.00 94.56 185 MET A O 1
ATOM 1503 N N . THR A 1 186 ? -1.818 -8.267 -9.463 1.00 94.12 186 THR A N 1
ATOM 1504 C CA . THR A 1 186 ? -1.426 -9.118 -8.336 1.00 94.12 186 THR A CA 1
ATOM 1505 C C . THR A 1 186 ? -0.094 -9.826 -8.600 1.00 94.12 186 THR A C 1
ATOM 1507 O O . THR A 1 186 ? 0.388 -9.915 -9.735 1.00 94.12 186 THR A O 1
ATOM 1510 N N . CYS A 1 187 ? 0.525 -10.363 -7.544 1.00 94.50 187 CYS A N 1
ATOM 1511 C CA . CYS A 1 187 ? 1.742 -11.162 -7.702 1.00 94.50 187 CYS A CA 1
ATOM 1512 C C . CYS A 1 187 ? 1.474 -12.414 -8.551 1.00 94.50 187 CYS A C 1
ATOM 1514 O O . CYS A 1 187 ? 2.285 -12.779 -9.401 1.00 94.50 187 CYS A O 1
ATOM 1516 N N . GLU A 1 188 ? 0.328 -13.057 -8.338 1.00 93.50 188 GLU A N 1
ATOM 1517 C CA . GLU A 1 188 ? -0.118 -14.251 -9.047 1.00 93.50 188 GLU A CA 1
ATOM 1518 C C . GLU A 1 188 ? -0.327 -13.976 -10.538 1.00 93.50 188 GLU A C 1
ATOM 1520 O O . GLU A 1 188 ? 0.178 -14.732 -11.371 1.00 93.50 188 GLU A O 1
ATOM 1525 N N . GLU A 1 189 ? -1.006 -12.876 -10.877 1.00 95.00 189 GLU A N 1
ATOM 1526 C CA . GLU A 1 189 ? -1.206 -12.445 -12.264 1.00 95.00 189 GLU A CA 1
ATOM 1527 C C . GLU A 1 189 ? 0.136 -12.236 -12.968 1.00 95.00 189 GLU A C 1
ATOM 1529 O O . GLU A 1 189 ? 0.376 -12.854 -14.007 1.00 95.00 189 GLU A O 1
ATOM 1534 N N . PHE A 1 190 ? 1.057 -11.467 -12.376 1.00 95.75 190 PHE A N 1
ATOM 1535 C CA . PHE A 1 190 ? 2.377 -11.240 -12.972 1.00 95.75 190 PHE A CA 1
ATOM 1536 C C . PHE A 1 190 ? 3.146 -12.546 -13.207 1.00 95.75 190 PHE A C 1
ATOM 1538 O O . PHE A 1 190 ? 3.712 -12.767 -14.280 1.00 95.75 190 PHE A O 1
ATOM 1545 N N . LEU A 1 191 ? 3.177 -13.426 -12.203 1.00 93.31 191 LEU A N 1
ATOM 1546 C CA . LEU A 1 191 ? 3.902 -14.695 -12.284 1.00 93.31 191 LEU A CA 1
ATOM 1547 C C . LEU A 1 191 ? 3.259 -15.667 -13.281 1.00 93.31 191 LEU A C 1
ATOM 1549 O O . LEU A 1 191 ? 3.965 -16.506 -13.839 1.00 93.31 191 LEU A O 1
ATOM 1553 N N . SER A 1 192 ? 1.951 -15.562 -13.525 1.00 92.31 192 SER A N 1
ATOM 1554 C CA . SER A 1 192 ? 1.253 -16.374 -14.526 1.00 92.31 192 SER A CA 1
ATOM 1555 C C . SER A 1 192 ? 1.594 -15.971 -15.964 1.00 92.31 192 SER A C 1
ATOM 1557 O O . SER A 1 192 ? 1.738 -16.849 -16.806 1.00 92.31 192 SER A O 1
ATOM 1559 N N . LEU A 1 193 ? 1.830 -14.678 -16.226 1.00 88.69 193 LEU A N 1
ATOM 1560 C CA . LEU A 1 193 ? 2.230 -14.152 -17.543 1.00 88.69 193 LEU A CA 1
ATOM 1561 C C . LEU A 1 193 ? 3.651 -14.564 -17.967 1.00 88.69 193 LEU A C 1
ATOM 1563 O O . LEU A 1 193 ? 4.058 -14.325 -19.101 1.00 88.69 193 LEU A O 1
ATOM 1567 N N . ARG A 1 194 ? 4.432 -15.119 -17.036 1.00 77.00 194 ARG A N 1
ATOM 1568 C CA . ARG A 1 194 ? 5.847 -15.486 -17.208 1.00 77.00 194 ARG A CA 1
ATOM 1569 C C . ARG A 1 194 ? 6.068 -16.997 -17.356 1.00 77.00 194 ARG A C 1
ATOM 1571 O O . ARG A 1 194 ? 7.222 -17.403 -17.488 1.00 77.00 194 ARG A O 1
ATOM 1578 N N . LYS A 1 195 ? 5.008 -17.804 -17.267 1.00 62.59 195 LYS A N 1
ATOM 1579 C CA . LYS A 1 195 ? 5.041 -19.253 -17.511 1.00 62.59 195 LYS A CA 1
ATOM 1580 C C . LYS A 1 195 ? 4.831 -19.545 -18.989 1.00 62.59 195 LYS A C 1
ATOM 1582 O O . LYS A 1 195 ? 5.494 -20.487 -19.467 1.00 62.59 195 LYS A O 1
#

Secondary structure (DSSP, 8-state):
----GGG--TT-EEEEEETTTEEEEEEE-STTEEEEES--BSSS--TT-BGGGS-EEEEEEB-GGGGTTT---B-TTTSB---SPPP-EEEEEEEEETTTTEEEEEEEE--SS--TTS-EEEESS--TTTTHHHHHHSPB---B--HHHHHHHHHHHHHHS----HHHHHH-TTSPPPPTTPPPPPHHHHHHTT-

Foldseek 3Di:
DQDAPVQLDAQWKFWFAQPPFAIWIWGQHPQQKIWTWPDTDNDPDQAAAERQPTDTLDIAHAPSNLQSVRGDDTCSPRYHTHPDQDAQKAWEFADQDPVPRATFTFIWGDPSHDDPVGIDTPGRGDDLPPNVLVLQAHYHHDHHRDSVQVSVLVNCCVVQQFRDDVVSCVRCVVHDGDHRVDDHDGNVNVVVVVD

Radius of gyration: 16.95 Å; chains: 1; bounding box: 38×35×47 Å

Sequence (195 aa):
MVIRKKDLVVDSVFSIQVPEYGYVLAQIRKDCHLEVFDCLRKEDSWDDVDLNNITVLFNIVVAVSRLLKLFSKDFTASVKVNRRPQPILSLSLGEVRPSTNLFGLRLVKHEEVYDSNNIAVLISSLDPESHRDIIYSFECLGMMGEPEVIRNRITTYYETGVNWDNQKSILYPELPLPPKGYQRMTCEEFLSLRK